Protein AF-A0A842RIF0-F1 (afdb_monomer_lite)

Secondary structure (DSSP, 8-state):
-PPPPPP----HHHHHHHHHHTTTHHHHHHHHHHHHHHHHHHTS---TTSPP----HHHHHHHHHHHTHHHHHHHHHHHHHHHHHHHHH-SS--SSPPPPHHHHHHHHHHHHHHHHHHTHHHHHHHHHHHHTTS--HHHHHHHHHHHHHHHHHHHHHHHHHHHHHHHHHHHHHHHHHHHHHHHHHH-TT------

Sequence (195 aa):
MSEKPPLKQRNFWFWLISFFLTFGIGYIIYLYINFEDLNQLDRYPKSQSIPSTETDKILIIILIVLTGGIGILLAHYVKFQKLHDYLKYHPRKQTQHCPSGLRATIFTLFTGCISALAWVPFWIITPILSGFVNNNGMGTTILIVALIFGLLLGLGAITLAIYLTVLNYQWQKAYNERVQLLLKENNPNFPEESS

Foldseek 3Di:
DPDQPQQDQDDLVVLVVVCVVVVRPSVLVVLLVLLVNLQSLQPADDDPQADRSHDPSVVLSVCCVVPPLVSVLVSLLSSQQSLQRRQVRGPDHDPFHQDHSVVLSVLSVVLVVLVVVLCVLVVVVVVLVVVVVDDDPVSVVSNVVSVVVSVVSVVVSVVSVVVSSVNVVSSSVSSNRSSVVSCVVVDVPPDDPDD

Structure (mmCIF, N/CA/C/O backbone):
data_AF-A0A842RIF0-F1
#
_entry.id   AF-A0A842RIF0-F1
#
loop_
_atom_site.group_PDB
_atom_site.id
_atom_site.type_symbol
_atom_site.label_atom_id
_atom_site.label_alt_id
_atom_site.label_comp_id
_atom_site.label_asym_id
_atom_site.label_entity_id
_atom_site.label_seq_id
_atom_site.pdbx_PDB_ins_code
_atom_site.Cartn_x
_atom_site.Cartn_y
_atom_site.Cartn_z
_atom_site.occupancy
_atom_site.B_iso_or_equiv
_atom_site.auth_seq_id
_atom_site.auth_comp_id
_atom_site.auth_asym_id
_atom_site.auth_atom_id
_atom_site.pdbx_PDB_model_num
ATOM 1 N N . MET A 1 1 ? -16.510 -14.417 30.141 1.00 50.12 1 MET A N 1
ATOM 2 C CA . MET A 1 1 ? -16.246 -13.302 29.205 1.00 50.12 1 MET A CA 1
ATOM 3 C C . MET A 1 1 ? -15.039 -13.695 28.378 1.00 50.12 1 MET A C 1
ATOM 5 O O . MET A 1 1 ? -14.018 -13.989 28.979 1.00 50.12 1 MET A O 1
ATOM 9 N N . SER A 1 2 ? -15.162 -13.797 27.051 1.00 51.31 2 SER A N 1
ATOM 10 C CA . SER A 1 2 ? -13.990 -14.051 26.203 1.00 51.31 2 SER A CA 1
ATOM 11 C C . SER A 1 2 ? -13.027 -12.881 26.362 1.00 51.31 2 SER A C 1
ATOM 13 O O . SER A 1 2 ? -13.429 -11.731 26.177 1.00 51.31 2 SER A O 1
ATOM 15 N N . GLU A 1 3 ? -11.787 -13.168 26.735 1.00 63.62 3 GLU A N 1
ATOM 16 C CA . GLU A 1 3 ? -10.725 -12.172 26.809 1.00 63.62 3 GLU A CA 1
ATOM 17 C C . GLU A 1 3 ? -10.574 -11.530 25.419 1.00 63.62 3 GLU A C 1
ATOM 19 O O . GLU A 1 3 ? -10.458 -12.230 24.407 1.00 63.62 3 GLU A O 1
ATOM 24 N N . LYS A 1 4 ? -10.709 -10.200 25.336 1.00 67.06 4 LYS A N 1
ATOM 25 C CA . LYS A 1 4 ? -10.576 -9.487 24.059 1.00 67.06 4 LYS A CA 1
ATOM 26 C C . LYS A 1 4 ? -9.105 -9.556 23.633 1.00 67.06 4 LYS A C 1
ATOM 28 O O . LYS A 1 4 ? -8.238 -9.330 24.477 1.00 67.06 4 LYS A O 1
ATOM 33 N N . PRO A 1 5 ? -8.797 -9.840 22.356 1.00 70.00 5 PRO A N 1
ATOM 34 C CA . PRO A 1 5 ? -7.412 -9.880 21.902 1.00 70.00 5 PRO A CA 1
ATOM 35 C C . PRO A 1 5 ? -6.753 -8.506 22.101 1.00 70.00 5 PRO A C 1
ATOM 37 O O . PRO A 1 5 ? -7.412 -7.485 21.891 1.00 70.00 5 PRO A O 1
ATOM 40 N N . PRO A 1 6 ? -5.469 -8.450 22.492 1.00 77.31 6 PRO A N 1
ATOM 41 C CA . PRO A 1 6 ? -4.803 -7.184 22.758 1.00 77.31 6 PRO A CA 1
ATOM 42 C C . PRO A 1 6 ? -4.618 -6.392 21.458 1.00 77.31 6 PRO A C 1
ATOM 44 O O . PRO A 1 6 ? -3.861 -6.816 20.583 1.00 77.31 6 PRO A O 1
ATOM 47 N N . LEU A 1 7 ? -5.257 -5.220 21.353 1.00 85.25 7 LEU A N 1
ATOM 48 C CA . LEU A 1 7 ? -4.955 -4.256 20.291 1.00 85.25 7 LEU A CA 1
ATOM 49 C C . LEU A 1 7 ? -3.524 -3.746 20.454 1.00 85.25 7 LEU A C 1
ATOM 51 O O . LEU A 1 7 ? -3.124 -3.312 21.536 1.00 85.25 7 LEU A O 1
ATOM 55 N N . LYS A 1 8 ? -2.760 -3.762 19.362 1.00 88.69 8 LYS A N 1
ATOM 56 C CA . LYS A 1 8 ? -1.367 -3.312 19.350 1.00 88.69 8 LYS A CA 1
ATOM 57 C C . LYS A 1 8 ? -1.218 -2.100 18.450 1.00 88.69 8 LYS A C 1
ATOM 59 O O . LYS A 1 8 ? -1.610 -2.134 17.287 1.00 88.69 8 LYS A O 1
ATOM 64 N N . GLN A 1 9 ? -0.598 -1.051 18.976 1.00 90.19 9 GLN A N 1
ATOM 65 C CA . GLN A 1 9 ? -0.073 0.016 18.133 1.00 90.19 9 GLN A CA 1
ATOM 66 C C . GLN A 1 9 ? 1.117 -0.521 17.343 1.00 90.19 9 GLN A C 1
ATOM 68 O O . GLN A 1 9 ? 1.904 -1.327 17.851 1.00 90.19 9 GLN A O 1
ATOM 73 N N . ARG A 1 10 ? 1.262 -0.081 16.094 1.00 91.81 10 ARG A N 1
ATOM 74 C CA . ARG A 1 10 ? 2.392 -0.485 15.250 1.00 91.81 10 ARG A CA 1
ATOM 75 C C . ARG A 1 10 ? 3.297 0.698 14.960 1.00 91.81 10 ARG A C 1
ATOM 77 O O . ARG A 1 10 ? 2.833 1.816 14.736 1.00 91.81 10 ARG A O 1
ATOM 84 N N . ASN A 1 11 ? 4.596 0.421 14.909 1.00 93.31 11 ASN A N 1
ATOM 85 C CA . ASN A 1 11 ? 5.595 1.380 14.467 1.00 93.31 11 ASN A CA 1
ATOM 86 C C . ASN A 1 11 ? 5.715 1.322 12.938 1.00 93.31 11 ASN A C 1
ATOM 88 O O . ASN A 1 11 ? 6.171 0.322 12.385 1.00 93.31 11 ASN A O 1
ATOM 92 N N . PHE A 1 12 ? 5.310 2.396 12.261 1.00 92.75 12 PHE A N 1
ATOM 93 C CA . PHE A 1 12 ? 5.389 2.510 10.805 1.00 92.75 12 PHE A CA 1
ATOM 94 C C . PHE A 1 12 ? 6.824 2.364 10.272 1.00 92.75 12 PHE A C 1
ATOM 96 O O . PHE A 1 12 ? 7.056 1.636 9.309 1.00 92.75 12 PHE A O 1
ATOM 103 N N . TRP A 1 13 ? 7.794 3.018 10.917 1.00 93.25 13 TRP A N 1
ATOM 104 C CA . TRP A 1 13 ? 9.183 3.062 10.453 1.00 93.25 13 TRP A CA 1
ATOM 105 C C . TRP A 1 13 ? 9.852 1.692 10.496 1.00 93.25 13 TRP A C 1
ATOM 107 O O . TRP A 1 13 ? 10.600 1.349 9.585 1.00 93.25 13 TRP A O 1
ATOM 117 N N . PHE A 1 14 ? 9.520 0.877 11.500 1.00 93.50 14 PHE A N 1
ATOM 118 C CA . PHE A 1 14 ? 9.981 -0.508 11.580 1.00 93.50 14 PHE A CA 1
ATOM 119 C C . PHE A 1 14 ? 9.562 -1.319 10.343 1.00 93.50 14 PHE A C 1
ATOM 121 O O . PHE A 1 14 ? 10.385 -2.014 9.743 1.00 93.50 14 PHE A O 1
ATOM 128 N N . TRP A 1 15 ? 8.301 -1.198 9.920 1.00 91.19 15 TRP A N 1
ATOM 129 C CA . TRP A 1 15 ? 7.785 -1.908 8.746 1.00 91.19 15 TRP A CA 1
ATOM 130 C C . TRP A 1 15 ? 8.332 -1.357 7.432 1.00 91.19 15 TRP A C 1
ATOM 132 O O . TRP A 1 15 ? 8.633 -2.137 6.529 1.00 91.19 15 TRP A O 1
ATOM 142 N N . LEU A 1 16 ? 8.521 -0.038 7.336 1.00 90.56 16 LEU A N 1
ATOM 143 C CA . LEU A 1 16 ? 9.147 0.584 6.171 1.00 90.56 16 LEU A CA 1
ATOM 144 C C . LEU A 1 16 ? 10.594 0.103 5.987 1.00 90.56 16 LEU A C 1
ATOM 146 O O . LEU A 1 16 ? 10.976 -0.285 4.888 1.00 90.56 16 LEU A O 1
ATOM 150 N N . ILE A 1 17 ? 11.388 0.068 7.059 1.00 92.88 17 ILE A N 1
ATOM 151 C CA . ILE A 1 17 ? 12.762 -0.455 7.014 1.00 92.88 17 ILE A CA 1
ATOM 152 C C . ILE A 1 17 ? 12.749 -1.948 6.663 1.00 92.88 17 ILE A C 1
ATOM 154 O O . ILE A 1 17 ? 13.514 -2.390 5.806 1.00 92.88 17 ILE A O 1
ATOM 158 N N . SER A 1 18 ? 11.835 -2.719 7.261 1.00 88.75 18 SER A N 1
ATOM 159 C CA . SER A 1 18 ? 11.687 -4.151 6.974 1.00 88.75 18 SER A CA 1
ATOM 160 C C . SER A 1 18 ? 11.373 -4.417 5.500 1.00 88.75 18 SER A C 1
ATOM 162 O O . SER A 1 18 ? 11.903 -5.366 4.928 1.00 88.75 18 SER A O 1
ATOM 164 N N . PHE A 1 19 ? 10.552 -3.578 4.861 1.00 88.25 19 PHE A N 1
ATOM 165 C CA . PHE A 1 19 ? 10.272 -3.659 3.425 1.00 88.25 19 PHE A CA 1
ATOM 166 C C . PHE A 1 19 ? 11.552 -3.579 2.582 1.00 88.25 19 PHE A C 1
ATOM 168 O O . PHE A 1 19 ? 11.755 -4.435 1.719 1.00 88.25 19 PHE A O 1
ATOM 175 N N . PHE A 1 20 ? 12.431 -2.612 2.867 1.00 88.62 20 PHE A N 1
ATOM 176 C CA . PHE A 1 20 ? 13.693 -2.454 2.141 1.00 88.62 20 PHE A CA 1
ATOM 177 C C . PHE A 1 20 ? 14.671 -3.605 2.407 1.00 88.62 20 PHE A C 1
ATOM 179 O O . PHE A 1 20 ? 15.255 -4.129 1.463 1.00 88.62 20 PHE A O 1
ATOM 186 N N . LEU A 1 21 ? 14.806 -4.051 3.662 1.00 91.00 21 LEU A N 1
ATOM 187 C CA . LEU A 1 21 ? 15.729 -5.136 4.032 1.00 91.00 21 LEU A CA 1
ATOM 188 C C . LEU A 1 21 ? 15.345 -6.504 3.448 1.00 91.00 21 LEU A C 1
ATOM 190 O O . LEU A 1 21 ? 16.195 -7.378 3.316 1.00 91.00 21 LEU A O 1
ATOM 194 N N . THR A 1 22 ? 14.071 -6.702 3.115 1.00 90.75 22 THR A N 1
ATOM 195 C CA . THR A 1 22 ? 13.532 -7.996 2.662 1.00 90.75 22 THR A CA 1
ATOM 196 C C . THR A 1 22 ? 13.105 -7.994 1.196 1.00 90.75 22 THR A C 1
ATOM 198 O O . THR A 1 22 ? 12.377 -8.892 0.771 1.00 90.75 22 THR A O 1
ATOM 201 N N . PHE A 1 23 ? 13.513 -6.977 0.427 1.00 83.69 23 PHE A N 1
ATOM 202 C CA . PHE A 1 23 ? 13.167 -6.827 -0.991 1.00 83.69 23 PHE A CA 1
ATOM 203 C C . PHE A 1 23 ? 11.658 -6.972 -1.271 1.00 83.69 23 PHE A C 1
ATOM 205 O O . PHE A 1 23 ? 11.247 -7.585 -2.253 1.00 83.69 23 PHE A O 1
ATOM 212 N N . GLY A 1 24 ? 10.809 -6.425 -0.395 1.00 83.25 24 GLY A N 1
ATOM 213 C CA . GLY A 1 24 ? 9.355 -6.433 -0.581 1.00 83.25 24 GLY A CA 1
ATOM 214 C C . GLY A 1 24 ? 8.574 -7.471 0.227 1.00 83.25 24 GLY A C 1
ATOM 215 O O . GLY A 1 24 ? 7.397 -7.238 0.504 1.00 83.25 24 GLY A O 1
ATOM 216 N N . ILE A 1 25 ? 9.193 -8.563 0.694 1.00 89.06 25 ILE A N 1
ATOM 217 C CA . ILE A 1 25 ? 8.486 -9.612 1.462 1.00 89.06 25 ILE A CA 1
ATOM 218 C C . ILE A 1 25 ? 7.888 -9.039 2.754 1.00 89.06 25 ILE A C 1
ATOM 220 O O . ILE A 1 25 ? 6.734 -9.301 3.098 1.00 89.06 25 ILE A O 1
ATOM 224 N N . GLY A 1 26 ? 8.643 -8.182 3.440 1.00 90.62 26 GLY A N 1
ATOM 225 C CA . GLY A 1 26 ? 8.221 -7.504 4.662 1.00 90.62 26 GLY A CA 1
ATOM 226 C C . GLY A 1 26 ? 6.965 -6.656 4.474 1.00 90.62 26 GLY A C 1
ATOM 227 O O . GLY A 1 26 ? 6.187 -6.508 5.412 1.00 90.62 26 GLY A O 1
ATOM 228 N N . TYR A 1 27 ? 6.704 -6.163 3.261 1.00 89.38 27 TYR A N 1
ATOM 229 C CA . TYR A 1 27 ? 5.479 -5.427 2.966 1.00 89.38 27 TYR A CA 1
ATOM 230 C C . TYR A 1 27 ? 4.254 -6.341 2.812 1.00 89.38 27 TYR A C 1
ATOM 232 O O . TYR A 1 27 ? 3.174 -5.978 3.273 1.00 89.38 27 TYR A O 1
ATOM 240 N N . ILE A 1 28 ? 4.404 -7.554 2.269 1.00 91.69 28 ILE A N 1
ATOM 241 C CA . ILE A 1 28 ? 3.314 -8.548 2.245 1.00 91.69 28 ILE A CA 1
ATOM 242 C C . ILE A 1 28 ? 2.950 -8.958 3.679 1.00 91.69 28 ILE A C 1
ATOM 244 O O . ILE A 1 28 ? 1.772 -8.984 4.039 1.00 91.69 28 ILE A O 1
ATOM 248 N N . ILE A 1 29 ? 3.959 -9.194 4.525 1.00 93.69 29 ILE A N 1
ATOM 249 C CA . ILE A 1 29 ? 3.763 -9.465 5.959 1.00 93.69 29 ILE A CA 1
ATOM 250 C C . ILE A 1 29 ? 3.064 -8.278 6.634 1.00 93.69 29 ILE A C 1
ATOM 252 O O . ILE A 1 29 ? 2.109 -8.464 7.390 1.00 93.69 29 ILE A O 1
ATOM 256 N N . TYR A 1 30 ? 3.489 -7.052 6.327 1.00 93.31 30 TYR A N 1
ATOM 257 C CA . TYR A 1 30 ? 2.856 -5.843 6.844 1.00 93.31 30 TYR A CA 1
ATOM 258 C C . TYR A 1 30 ? 1.383 -5.734 6.423 1.00 93.31 30 TYR A C 1
ATOM 260 O O . TYR A 1 30 ? 0.538 -5.398 7.249 1.00 93.31 30 TYR A O 1
ATOM 268 N N . LEU A 1 31 ? 1.031 -6.048 5.172 1.00 93.88 31 LEU A N 1
ATOM 269 C CA . LEU A 1 31 ? -0.365 -6.090 4.723 1.00 93.88 31 LEU A CA 1
ATOM 270 C C . LEU A 1 31 ? -1.179 -7.139 5.484 1.00 93.88 31 LEU A C 1
ATOM 272 O O . LEU A 1 31 ? -2.261 -6.814 5.967 1.00 93.88 31 LEU A O 1
ATOM 276 N N . TYR A 1 32 ? -0.649 -8.354 5.648 1.00 95.38 32 TYR A N 1
ATOM 277 C CA . TYR A 1 32 ? -1.305 -9.405 6.429 1.00 95.38 32 TYR A CA 1
ATOM 278 C C . TYR A 1 32 ? -1.615 -8.939 7.858 1.00 95.38 32 TYR A C 1
ATOM 280 O O . TYR A 1 32 ? -2.738 -9.096 8.336 1.00 95.38 32 TYR A O 1
ATOM 288 N N . ILE A 1 33 ? -0.640 -8.307 8.517 1.00 94.56 33 ILE A N 1
ATOM 289 C CA . ILE A 1 33 ? -0.806 -7.772 9.873 1.00 94.56 33 ILE A CA 1
ATOM 290 C C . ILE A 1 33 ? -1.825 -6.634 9.898 1.00 94.56 33 ILE A C 1
ATOM 292 O O . ILE A 1 33 ? -2.647 -6.604 10.803 1.00 94.56 33 ILE A O 1
ATOM 296 N N . ASN A 1 34 ? -1.837 -5.741 8.905 1.00 94.88 34 ASN A N 1
ATOM 297 C CA . ASN A 1 34 ? -2.836 -4.669 8.834 1.00 94.88 34 ASN A CA 1
ATOM 298 C C . ASN A 1 34 ? -4.267 -5.214 8.702 1.00 94.88 34 ASN A C 1
ATOM 300 O O . ASN A 1 34 ? -5.184 -4.647 9.289 1.00 94.88 34 ASN A O 1
ATOM 304 N N . PHE A 1 35 ? -4.478 -6.303 7.955 1.00 96.19 35 PHE A N 1
ATOM 305 C CA . PHE A 1 35 ? -5.793 -6.948 7.882 1.00 96.19 35 PHE A CA 1
ATOM 306 C C . PHE A 1 35 ? -6.166 -7.657 9.183 1.00 96.19 35 PHE A C 1
ATOM 308 O O . PHE A 1 35 ? -7.315 -7.592 9.607 1.00 96.19 35 PHE A O 1
ATOM 315 N N . GLU A 1 36 ? -5.206 -8.299 9.849 1.00 95.12 36 GLU A N 1
ATOM 316 C CA . GLU A 1 36 ? -5.429 -8.861 11.183 1.00 95.12 36 GLU A CA 1
ATOM 317 C C . GLU A 1 36 ? -5.826 -7.771 12.190 1.00 95.12 36 GLU A C 1
ATOM 319 O O . GLU A 1 36 ? -6.806 -7.919 12.915 1.00 95.12 36 GLU A O 1
ATOM 324 N N . ASP A 1 37 ? -5.114 -6.649 12.173 1.00 93.94 37 ASP A N 1
ATOM 325 C CA . ASP A 1 37 ? -5.369 -5.464 12.988 1.00 93.94 37 ASP A CA 1
ATOM 326 C C . ASP A 1 37 ? -6.773 -4.874 12.699 1.00 93.94 37 ASP A C 1
ATOM 328 O O . ASP A 1 37 ? -7.529 -4.564 13.624 1.00 93.94 37 ASP A O 1
ATOM 332 N N . LEU A 1 38 ? -7.188 -4.803 11.427 1.00 95.06 38 LEU A N 1
ATOM 333 C CA . LEU A 1 38 ? -8.556 -4.425 11.036 1.00 95.06 38 LEU A CA 1
ATOM 334 C C . LEU A 1 38 ? -9.608 -5.412 11.559 1.00 95.06 38 LEU A C 1
ATOM 336 O O . LEU A 1 38 ? -10.633 -4.989 12.093 1.00 95.06 38 LEU A O 1
ATOM 340 N N . ASN A 1 39 ? -9.369 -6.716 11.451 1.00 95.06 39 ASN A N 1
ATOM 341 C CA . ASN A 1 39 ? -10.298 -7.730 11.952 1.00 95.06 39 ASN A CA 1
ATOM 342 C C . ASN A 1 39 ? -10.417 -7.683 13.483 1.00 95.06 39 ASN A C 1
ATOM 344 O O . ASN A 1 39 ? -11.488 -7.935 14.033 1.00 95.06 39 ASN A O 1
ATOM 348 N N . GLN A 1 40 ? -9.334 -7.340 14.185 1.00 92.69 40 GLN A N 1
ATOM 349 C CA . GLN A 1 40 ? -9.349 -7.160 15.635 1.00 92.69 40 GLN A CA 1
ATOM 350 C C . GLN A 1 40 ? -10.139 -5.922 16.055 1.00 92.69 40 GLN A C 1
ATOM 352 O O . GLN A 1 40 ? -10.874 -6.004 17.040 1.00 92.69 40 GLN A O 1
ATOM 357 N N . LEU A 1 41 ? -10.066 -4.816 15.302 1.00 91.75 41 LEU A N 1
ATOM 358 C CA . LEU A 1 41 ? -10.914 -3.641 15.545 1.00 91.75 41 LEU A CA 1
ATOM 359 C C . LEU A 1 41 ? -12.409 -3.983 15.514 1.00 91.75 41 LEU A C 1
ATOM 361 O O . LEU A 1 41 ? -13.170 -3.423 16.304 1.00 91.75 41 LEU A O 1
ATOM 365 N N . ASP A 1 42 ? -12.826 -4.924 14.661 1.00 90.56 42 ASP A N 1
ATOM 366 C CA . ASP A 1 42 ? -14.238 -5.303 14.526 1.00 90.56 42 ASP A CA 1
ATOM 367 C C . ASP A 1 42 ? -14.800 -6.002 15.772 1.00 90.56 42 ASP A C 1
ATOM 369 O O . ASP A 1 42 ? -16.008 -5.9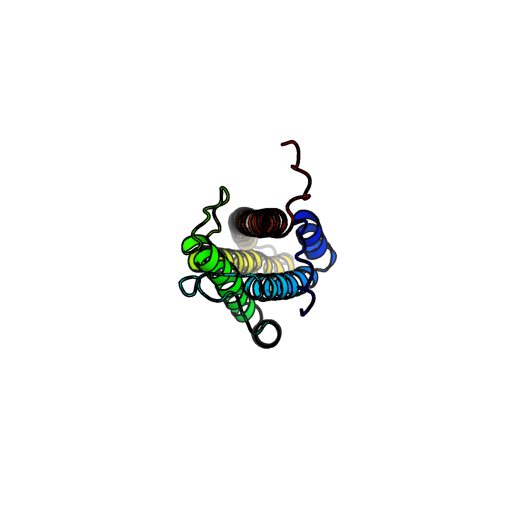83 16.005 1.00 90.56 42 ASP A O 1
ATOM 373 N N . ARG A 1 43 ? -13.922 -6.583 16.602 1.00 88.69 43 ARG A N 1
ATOM 374 C CA . ARG A 1 43 ? -14.281 -7.299 17.838 1.00 88.69 43 ARG A CA 1
ATOM 375 C C . ARG A 1 43 ? -14.574 -6.366 19.012 1.00 88.69 43 ARG A C 1
ATOM 377 O O . ARG A 1 43 ? -15.016 -6.827 20.067 1.00 88.69 43 ARG A O 1
ATOM 384 N N . TYR A 1 44 ? -14.298 -5.071 18.870 1.00 85.69 44 TYR A N 1
ATOM 385 C CA . TYR A 1 44 ? -14.585 -4.081 19.903 1.00 85.69 44 TYR A CA 1
ATOM 386 C C . TYR A 1 44 ? -16.020 -3.553 19.777 1.00 85.69 44 TYR A C 1
ATOM 388 O O . TYR A 1 44 ? -16.559 -3.502 18.671 1.00 85.69 44 TYR A O 1
ATOM 396 N N . PRO A 1 45 ? -16.660 -3.152 20.896 1.00 81.12 45 PRO A N 1
ATOM 397 C CA . PRO A 1 45 ? -18.035 -2.669 20.873 1.00 81.12 45 PRO A CA 1
ATOM 398 C C . PRO A 1 45 ? -18.201 -1.508 19.890 1.00 81.12 45 PRO A C 1
ATOM 400 O O . PRO A 1 45 ? -17.463 -0.523 19.946 1.00 81.12 45 PRO A O 1
ATOM 403 N N . LYS A 1 46 ? -19.182 -1.627 18.995 1.00 83.56 46 LYS A N 1
ATOM 404 C CA . LYS A 1 46 ? -19.506 -0.624 17.980 1.00 83.56 46 LYS A CA 1
ATOM 405 C C . LYS A 1 46 ? -21.016 -0.566 17.752 1.00 83.56 46 LYS A C 1
ATOM 407 O O . LYS A 1 46 ? -21.721 -1.556 17.932 1.00 83.56 46 LYS A O 1
ATOM 412 N N . SER A 1 47 ? -21.500 0.605 17.348 1.00 81.81 47 SER A N 1
ATOM 413 C CA . SER A 1 47 ? -22.860 0.792 16.834 1.00 81.81 47 SER A CA 1
ATOM 414 C C . SER A 1 47 ? -23.100 -0.058 15.580 1.00 81.81 47 SER A C 1
ATOM 416 O O . SER A 1 47 ? -22.187 -0.243 14.775 1.00 81.81 47 SER A O 1
ATOM 418 N N . GLN A 1 48 ? -24.347 -0.489 15.363 1.00 85.75 48 GLN A N 1
ATOM 419 C CA . GLN A 1 48 ? -24.787 -1.165 14.131 1.00 85.75 48 GLN A CA 1
ATOM 420 C C . GLN A 1 48 ? -24.582 -0.309 12.869 1.00 85.75 48 GLN A C 1
ATOM 422 O O . GLN A 1 48 ? -24.480 -0.844 11.771 1.00 85.75 48 GLN A O 1
ATOM 427 N N . SER A 1 49 ? -24.487 1.016 13.016 1.00 88.75 49 SER A N 1
ATOM 428 C CA . SER A 1 49 ? -24.240 1.948 11.911 1.00 88.75 49 SER A CA 1
ATOM 429 C C . SER A 1 49 ? -22.785 1.982 11.425 1.00 88.75 49 SER A C 1
ATOM 431 O O . SER A 1 49 ? -22.497 2.664 10.443 1.00 88.75 49 SER A O 1
ATOM 433 N N . ILE A 1 50 ? -21.856 1.308 12.115 1.00 90.62 50 ILE A N 1
ATOM 434 C CA . ILE A 1 50 ? -20.430 1.313 11.772 1.00 90.62 50 ILE A CA 1
ATOM 435 C C . ILE A 1 50 ? -20.125 0.119 10.853 1.00 90.62 50 ILE A C 1
ATOM 437 O O . ILE A 1 50 ? -20.312 -1.029 11.274 1.00 90.62 50 ILE A O 1
ATOM 441 N N . PRO A 1 51 ? -19.620 0.357 9.626 1.00 92.50 51 PRO A N 1
ATOM 442 C CA . PRO A 1 51 ? -19.258 -0.708 8.697 1.00 92.50 51 PRO A CA 1
ATOM 443 C C . PRO A 1 51 ? -18.260 -1.700 9.301 1.00 92.50 51 PRO A C 1
ATOM 445 O O . PRO A 1 51 ? -17.399 -1.326 10.099 1.00 92.50 51 PRO A O 1
ATOM 448 N N . SER A 1 52 ? -18.359 -2.970 8.904 1.00 93.19 52 SER A N 1
ATOM 449 C CA . SER A 1 52 ? -17.409 -3.988 9.356 1.00 93.19 52 SER A CA 1
ATOM 450 C C . SER A 1 52 ? -16.033 -3.803 8.718 1.00 93.19 52 SER A C 1
ATOM 452 O O . SER A 1 52 ? -15.908 -3.668 7.492 1.00 93.19 52 SER A O 1
ATOM 454 N N . THR A 1 53 ? -14.999 -3.855 9.557 1.00 93.31 53 THR A N 1
ATOM 455 C CA . THR A 1 53 ? -13.590 -3.906 9.157 1.00 93.31 53 THR A CA 1
ATOM 456 C C . THR A 1 53 ? -13.118 -5.324 8.852 1.00 93.31 53 THR A C 1
ATOM 458 O O . THR A 1 53 ? -11.992 -5.485 8.390 1.00 93.31 53 THR A O 1
ATOM 461 N N . GLU A 1 54 ? -13.969 -6.337 9.046 1.00 93.81 54 GLU A N 1
ATOM 462 C CA . GLU A 1 54 ? -13.619 -7.731 8.799 1.00 93.81 54 GLU A CA 1
ATOM 463 C C . GLU A 1 54 ? -13.299 -7.973 7.319 1.00 93.81 54 GLU A C 1
ATOM 465 O O . GLU A 1 54 ? -13.961 -7.462 6.402 1.00 93.81 54 GLU A O 1
ATOM 470 N N . THR A 1 55 ? -12.234 -8.735 7.103 1.00 93.06 55 THR A N 1
ATOM 471 C CA . THR A 1 55 ? -11.674 -9.091 5.806 1.00 93.06 55 THR A CA 1
ATOM 472 C C . THR A 1 55 ? -11.106 -10.504 5.843 1.00 93.06 55 THR A C 1
ATOM 474 O O . THR A 1 55 ? -10.461 -10.909 6.816 1.00 93.06 55 THR A O 1
ATOM 477 N N . ASP A 1 56 ? -11.292 -11.250 4.753 1.00 93.50 56 ASP A N 1
ATOM 478 C CA . ASP A 1 56 ? -10.613 -12.529 4.559 1.00 93.50 56 ASP A CA 1
ATOM 479 C C . ASP A 1 56 ? -9.156 -12.283 4.147 1.00 93.50 56 ASP A C 1
ATOM 481 O O . ASP A 1 56 ? -8.792 -12.222 2.969 1.00 93.50 56 ASP A O 1
ATOM 485 N N . LYS A 1 57 ? -8.310 -12.091 5.160 1.00 92.56 57 LYS A N 1
ATOM 486 C CA . LYS A 1 57 ? -6.884 -11.821 4.974 1.00 92.56 57 LYS A CA 1
ATOM 487 C C . LYS A 1 57 ? -6.167 -12.943 4.216 1.00 92.56 57 LYS A C 1
ATOM 489 O O . LYS A 1 57 ? -5.244 -12.646 3.466 1.00 92.56 57 LYS A O 1
ATOM 494 N N . ILE A 1 58 ? -6.577 -14.206 4.377 1.00 93.06 58 ILE A N 1
ATOM 495 C CA . ILE A 1 58 ? -5.921 -15.347 3.719 1.00 93.06 58 ILE A CA 1
ATOM 496 C C . ILE A 1 58 ? -6.208 -15.296 2.222 1.00 93.06 58 ILE A C 1
ATOM 498 O O . ILE A 1 58 ? -5.271 -15.353 1.425 1.00 93.06 58 ILE A O 1
ATOM 502 N N . LEU A 1 59 ? -7.473 -15.100 1.842 1.00 92.81 59 LEU A N 1
ATOM 503 C CA . LEU A 1 59 ? -7.866 -14.948 0.443 1.00 92.81 59 LEU A CA 1
ATOM 504 C C . LEU A 1 59 ? -7.142 -13.773 -0.228 1.00 92.81 59 LEU A C 1
ATOM 506 O O . LEU A 1 59 ? -6.655 -13.910 -1.350 1.00 92.81 59 LEU A O 1
ATOM 510 N N . ILE A 1 60 ? -7.016 -12.635 0.464 1.00 92.38 60 ILE A N 1
ATOM 511 C CA . ILE A 1 60 ? -6.315 -11.458 -0.071 1.00 92.38 60 ILE A CA 1
ATOM 512 C C . ILE A 1 60 ? -4.825 -11.752 -0.299 1.00 92.38 60 ILE A C 1
ATOM 514 O O . ILE A 1 60 ? -4.289 -11.385 -1.345 1.00 92.38 60 ILE A O 1
ATOM 518 N N . ILE A 1 61 ? -4.149 -12.435 0.633 1.00 92.88 61 ILE A N 1
ATOM 519 C CA . ILE A 1 61 ? -2.741 -12.820 0.445 1.00 92.88 61 ILE A CA 1
ATOM 520 C C . ILE A 1 61 ? -2.588 -13.817 -0.707 1.00 92.88 61 ILE A C 1
ATOM 522 O O . ILE A 1 61 ? -1.696 -13.638 -1.536 1.00 92.88 61 ILE A O 1
ATOM 526 N N . ILE A 1 62 ? -3.465 -14.819 -0.812 1.00 92.94 62 ILE A N 1
ATOM 527 C CA . ILE A 1 62 ? -3.465 -15.755 -1.946 1.00 92.94 62 ILE A CA 1
ATOM 528 C C . ILE A 1 62 ? -3.605 -14.983 -3.261 1.00 92.94 62 ILE A C 1
ATOM 530 O O . ILE A 1 62 ? -2.847 -15.225 -4.198 1.00 92.94 62 ILE A O 1
ATOM 534 N N . LEU A 1 63 ? -4.505 -13.999 -3.324 1.00 93.31 63 LEU A N 1
ATOM 535 C CA . LEU A 1 63 ? -4.678 -13.178 -4.517 1.00 93.31 63 LEU A CA 1
ATOM 536 C C . LEU A 1 63 ? -3.420 -12.363 -4.852 1.00 93.31 63 LEU A C 1
ATOM 538 O O . LEU A 1 63 ? -3.052 -12.290 -6.024 1.00 93.31 63 LEU A O 1
ATOM 542 N N . ILE A 1 64 ? -2.740 -11.782 -3.857 1.00 93.81 64 ILE A N 1
ATOM 543 C CA . ILE A 1 64 ? -1.452 -11.093 -4.058 1.00 93.81 64 ILE A CA 1
ATOM 544 C C . ILE A 1 64 ? -0.420 -12.045 -4.665 1.00 93.81 64 ILE A C 1
ATOM 546 O O . ILE A 1 64 ? 0.248 -11.676 -5.626 1.00 93.81 64 ILE A O 1
ATOM 550 N N . VAL A 1 65 ? -0.306 -13.269 -4.150 1.00 92.44 65 VAL A N 1
ATOM 551 C CA . VAL A 1 65 ? 0.667 -14.252 -4.651 1.00 92.44 65 VAL A CA 1
ATOM 552 C C . VAL A 1 65 ? 0.330 -14.698 -6.078 1.00 92.44 65 VAL A C 1
ATOM 554 O O . VAL A 1 65 ? 1.229 -14.788 -6.908 1.00 92.44 65 VAL A O 1
ATOM 557 N N . LEU A 1 66 ? -0.949 -14.935 -6.388 1.00 94.75 66 LEU A N 1
ATOM 558 C CA . LEU A 1 66 ? -1.375 -15.430 -7.703 1.00 94.75 66 LEU A CA 1
ATOM 559 C C . LEU A 1 66 ? -1.383 -14.355 -8.797 1.00 94.75 66 LEU A C 1
ATOM 561 O O . LEU A 1 66 ? -1.145 -14.666 -9.960 1.00 94.75 66 LEU A O 1
ATOM 565 N N . THR A 1 67 ? -1.682 -13.101 -8.450 1.00 93.94 67 THR A N 1
ATOM 566 C CA . THR A 1 67 ? -1.897 -12.019 -9.434 1.00 93.94 67 THR A CA 1
ATOM 567 C C . THR A 1 67 ? -0.844 -10.911 -9.375 1.00 93.94 67 THR A C 1
ATOM 569 O O . THR A 1 67 ? -0.856 -9.994 -10.201 1.00 93.94 67 THR A O 1
ATOM 572 N N . GLY A 1 68 ? 0.068 -10.967 -8.402 1.00 90.81 68 GLY A N 1
ATOM 573 C CA . GLY A 1 68 ? 1.128 -9.987 -8.211 1.00 90.81 68 GLY A CA 1
ATOM 574 C C . GLY A 1 68 ? 0.581 -8.577 -7.987 1.00 90.81 68 GLY A C 1
ATOM 575 O O . GLY A 1 68 ? -0.143 -8.308 -7.026 1.00 90.81 68 GLY A O 1
ATOM 576 N N . GLY A 1 69 ? 0.931 -7.659 -8.894 1.00 88.06 69 GLY A N 1
ATOM 577 C CA . GLY A 1 69 ? 0.594 -6.238 -8.782 1.00 88.06 69 GLY A CA 1
ATOM 578 C C . GLY A 1 69 ? -0.908 -5.956 -8.667 1.00 88.06 69 GLY A C 1
ATOM 579 O O . GLY A 1 69 ? -1.297 -5.076 -7.902 1.00 88.06 69 GLY A O 1
ATOM 580 N N . ILE A 1 70 ? -1.763 -6.727 -9.350 1.00 92.62 70 ILE A N 1
ATOM 581 C CA . ILE A 1 70 ? -3.226 -6.550 -9.277 1.00 92.62 70 ILE A CA 1
ATOM 582 C C . ILE A 1 70 ? -3.734 -6.856 -7.863 1.00 92.62 70 ILE A C 1
ATOM 584 O O . ILE A 1 70 ? -4.516 -6.088 -7.300 1.00 92.62 70 ILE A O 1
ATOM 588 N N . GLY A 1 71 ? -3.246 -7.934 -7.250 1.00 94.38 71 GLY A N 1
ATOM 589 C CA . GLY A 1 71 ? -3.594 -8.290 -5.880 1.00 94.38 71 GLY A CA 1
ATOM 590 C C . GLY A 1 71 ? -3.130 -7.239 -4.872 1.00 94.38 71 GLY A C 1
ATOM 591 O O . GLY A 1 71 ? -3.866 -6.937 -3.935 1.00 94.38 71 GLY A O 1
ATOM 592 N N . ILE A 1 72 ? -1.968 -6.607 -5.093 1.00 93.94 72 ILE A N 1
ATOM 593 C CA . ILE A 1 72 ? -1.496 -5.484 -4.261 1.00 93.94 72 ILE A CA 1
ATOM 594 C C . ILE A 1 72 ? -2.447 -4.286 -4.368 1.00 93.94 72 ILE A C 1
ATOM 596 O O . ILE A 1 72 ? -2.783 -3.687 -3.346 1.00 93.94 72 ILE A O 1
ATOM 600 N N . LEU A 1 73 ? -2.921 -3.951 -5.574 1.00 95.25 73 LEU A N 1
ATOM 601 C CA . LEU A 1 73 ? -3.895 -2.871 -5.770 1.00 95.25 73 LEU A CA 1
ATOM 602 C C . LEU A 1 73 ? -5.192 -3.141 -5.006 1.00 95.25 73 LEU A C 1
ATOM 604 O O . LEU A 1 73 ? -5.664 -2.259 -4.286 1.00 95.25 73 LEU A O 1
ATOM 608 N N . LEU A 1 74 ? -5.735 -4.360 -5.104 1.00 95.62 74 LEU A N 1
ATOM 609 C CA . LEU A 1 74 ? -6.938 -4.732 -4.360 1.00 95.62 74 LEU A CA 1
ATOM 610 C C . LEU A 1 74 ? -6.697 -4.678 -2.848 1.00 95.62 74 LEU A C 1
ATOM 612 O O . LEU A 1 74 ? -7.510 -4.120 -2.113 1.00 95.62 74 LEU A O 1
ATOM 616 N N . ALA A 1 75 ? -5.576 -5.220 -2.374 1.00 95.75 75 ALA A N 1
ATOM 617 C CA . ALA A 1 75 ? -5.244 -5.213 -0.956 1.00 95.75 75 ALA A CA 1
ATOM 618 C C . ALA A 1 75 ? -5.133 -3.783 -0.409 1.00 95.75 75 ALA A C 1
ATOM 620 O O . ALA A 1 75 ? -5.671 -3.483 0.657 1.00 95.75 75 ALA A O 1
ATOM 621 N N . HIS A 1 76 ? -4.502 -2.874 -1.154 1.00 95.31 76 HIS A N 1
ATOM 622 C CA . HIS A 1 76 ? -4.460 -1.462 -0.796 1.00 95.31 76 HIS A CA 1
ATOM 623 C C . HIS A 1 76 ? -5.842 -0.819 -0.791 1.00 95.31 76 HIS A C 1
ATOM 625 O O . HIS A 1 76 ? -6.177 -0.141 0.182 1.00 95.31 76 HIS A O 1
ATOM 631 N N . TYR A 1 77 ? -6.660 -1.062 -1.813 1.00 96.88 77 TYR A N 1
ATOM 632 C CA . TYR A 1 77 ? -8.030 -0.565 -1.835 1.00 96.88 77 TYR A CA 1
ATOM 633 C C . TYR A 1 77 ? -8.785 -0.978 -0.567 1.00 96.88 77 TYR A C 1
ATOM 635 O O . TYR A 1 77 ? -9.272 -0.119 0.167 1.00 96.88 77 TYR A O 1
ATOM 643 N N . VAL A 1 78 ? -8.813 -2.281 -0.268 1.00 97.06 78 VAL A N 1
ATOM 644 C CA . VAL A 1 78 ? -9.555 -2.840 0.868 1.00 97.06 78 VAL A CA 1
ATOM 645 C C . VAL A 1 78 ? -9.008 -2.314 2.196 1.00 97.06 78 VAL A C 1
ATOM 647 O O . VAL A 1 78 ? -9.788 -1.835 3.018 1.00 97.06 78 VAL A O 1
ATOM 650 N N . LYS A 1 79 ? -7.681 -2.336 2.396 1.00 96.00 79 LYS A N 1
ATOM 651 C CA . LYS A 1 79 ? -7.019 -1.843 3.619 1.00 96.00 79 LYS A CA 1
ATOM 652 C C . LYS A 1 79 ? -7.434 -0.407 3.946 1.00 96.00 79 LYS A C 1
ATOM 654 O O . LYS A 1 79 ? -7.798 -0.099 5.083 1.00 96.00 79 LYS A O 1
ATOM 659 N N . PHE A 1 80 ? -7.341 0.488 2.967 1.00 97.50 80 PHE A N 1
ATOM 660 C CA . PHE A 1 80 ? -7.629 1.904 3.175 1.00 97.50 80 PHE A CA 1
ATOM 661 C C . PHE A 1 80 ? -9.131 2.166 3.276 1.00 97.50 80 PHE A C 1
ATOM 663 O O . PHE A 1 80 ? -9.558 2.884 4.177 1.00 97.50 80 PHE A O 1
ATOM 670 N N . GLN A 1 81 ? -9.941 1.542 2.417 1.00 97.75 81 GLN A N 1
ATOM 671 C CA . GLN A 1 81 ? -11.386 1.756 2.395 1.00 97.75 81 GLN A CA 1
ATOM 672 C C . GLN A 1 81 ? -12.051 1.308 3.700 1.00 97.75 81 GLN A C 1
ATOM 674 O O . GLN A 1 81 ? -12.841 2.055 4.270 1.00 97.75 81 GLN A O 1
ATOM 679 N N . LYS A 1 82 ? -11.683 0.129 4.216 1.00 96.81 82 LYS A N 1
ATOM 680 C CA . LYS A 1 82 ? -12.252 -0.420 5.454 1.00 96.81 82 LYS A CA 1
ATOM 681 C C . LYS A 1 82 ? -11.999 0.489 6.655 1.00 96.81 82 LYS A C 1
ATOM 683 O O . LYS A 1 82 ? -12.937 0.783 7.393 1.00 96.81 82 LYS A O 1
ATOM 688 N N . LEU A 1 83 ? -10.765 0.971 6.834 1.00 96.81 83 LEU A N 1
ATOM 689 C CA . LEU A 1 83 ? -10.454 1.889 7.933 1.00 96.81 83 LEU A CA 1
ATOM 690 C C . LEU A 1 83 ? -11.129 3.250 7.737 1.00 96.81 83 LEU A C 1
ATOM 692 O O . LEU A 1 83 ? -11.718 3.779 8.676 1.00 96.81 83 LEU A O 1
ATOM 696 N N . HIS A 1 84 ? -11.062 3.807 6.526 1.00 96.75 84 HIS A N 1
ATOM 697 C CA . HIS A 1 84 ? -11.690 5.084 6.201 1.00 96.75 84 HIS A CA 1
ATOM 698 C C . HIS A 1 84 ? -13.185 5.071 6.531 1.00 96.75 84 HIS A C 1
ATOM 700 O O . HIS A 1 84 ? -13.668 5.964 7.227 1.00 96.75 84 HIS A O 1
ATOM 706 N N . ASP A 1 85 ? -13.911 4.049 6.079 1.00 95.75 85 ASP A N 1
ATOM 707 C CA . ASP A 1 85 ? -15.350 3.948 6.303 1.00 95.75 85 ASP A CA 1
ATOM 708 C C . ASP A 1 85 ? -15.653 3.725 7.784 1.00 95.75 85 ASP A C 1
ATOM 710 O O . ASP A 1 85 ? -16.461 4.456 8.358 1.00 95.75 85 ASP A O 1
ATOM 714 N N . TYR A 1 86 ? -14.938 2.812 8.444 1.00 94.81 86 TYR A N 1
ATOM 715 C CA . TYR A 1 86 ? -15.077 2.603 9.884 1.00 94.81 86 TYR A CA 1
ATOM 716 C C . TYR A 1 86 ? -14.938 3.917 10.670 1.00 94.81 86 TYR A C 1
ATOM 718 O O . TYR A 1 86 ? -15.810 4.252 11.472 1.00 94.81 86 TYR A O 1
ATOM 726 N N . LEU A 1 87 ? -13.896 4.709 10.401 1.00 94.56 87 LEU A N 1
ATOM 727 C CA . LEU A 1 87 ? -13.644 5.980 11.088 1.00 94.56 87 LEU A CA 1
ATOM 728 C C . LEU A 1 87 ? -14.650 7.073 10.713 1.00 94.56 87 LEU A C 1
ATOM 730 O O . LEU A 1 87 ? -15.074 7.853 11.569 1.00 94.56 87 LEU A O 1
ATOM 734 N N . LYS A 1 88 ? -15.071 7.124 9.447 1.00 93.75 88 LYS A N 1
ATOM 735 C CA . LYS A 1 88 ? -16.044 8.104 8.955 1.00 93.75 88 LYS A CA 1
ATOM 736 C C . LYS A 1 88 ? -17.392 7.958 9.656 1.00 93.75 88 LYS A C 1
ATOM 738 O O . LYS A 1 88 ? -17.968 8.972 10.057 1.00 93.75 88 LYS A O 1
ATOM 743 N N . TYR A 1 89 ? -17.872 6.728 9.834 1.00 91.69 89 TYR A N 1
ATOM 744 C CA . TYR A 1 89 ? -19.161 6.438 10.476 1.00 91.69 89 TYR A CA 1
ATOM 745 C C . TYR A 1 89 ? -19.070 6.301 12.003 1.00 91.69 89 TYR A C 1
ATOM 747 O O . TYR A 1 89 ? -20.100 6.246 12.674 1.00 91.69 89 TYR A O 1
ATOM 755 N N . HIS A 1 90 ? -17.862 6.307 12.574 1.00 89.62 90 HIS A N 1
ATOM 756 C CA . HIS A 1 90 ? -17.683 6.258 14.020 1.00 89.62 90 HIS A CA 1
ATOM 757 C C . HIS A 1 90 ? -18.236 7.531 14.705 1.00 89.62 90 HIS A C 1
ATOM 759 O O . HIS A 1 90 ? -17.976 8.642 14.217 1.00 89.62 90 HIS A O 1
ATOM 765 N N . PRO A 1 91 ? -18.977 7.419 15.832 1.00 85.69 91 PRO A N 1
ATOM 766 C CA . PRO A 1 91 ? -19.529 8.576 16.543 1.00 85.69 91 PRO A CA 1
ATOM 767 C C . PRO A 1 91 ? -18.430 9.434 17.177 1.00 85.69 91 PRO A C 1
ATOM 769 O O . PRO A 1 91 ? -18.456 10.658 17.078 1.00 85.69 91 PRO A O 1
ATOM 772 N N . ARG A 1 92 ? -17.417 8.793 17.773 1.00 86.19 92 ARG A N 1
ATOM 773 C CA . ARG A 1 92 ? -16.234 9.488 18.286 1.00 86.19 92 ARG A CA 1
ATOM 774 C C . ARG A 1 92 ? -15.287 9.803 17.135 1.00 86.19 92 ARG A C 1
ATOM 776 O O . ARG A 1 92 ? -14.691 8.881 16.576 1.00 86.19 92 ARG A O 1
ATOM 783 N N . LYS A 1 93 ? -15.185 11.085 16.781 1.00 85.25 93 LYS A N 1
ATOM 784 C CA . LYS A 1 93 ? -14.282 11.569 15.733 1.00 85.25 93 LYS A CA 1
ATOM 785 C C . LYS A 1 93 ? -12.839 11.587 16.217 1.00 85.25 93 LYS A C 1
ATOM 787 O O . LYS A 1 93 ? -12.566 11.786 17.397 1.00 85.25 93 LYS A O 1
ATOM 792 N N . GLN A 1 94 ? -11.944 11.344 15.274 1.00 85.56 94 GLN A N 1
ATOM 793 C CA . GLN A 1 94 ? -10.502 11.340 15.467 1.00 85.56 94 GLN A CA 1
ATOM 794 C C . GLN A 1 94 ? -9.887 12.615 14.916 1.00 85.56 94 GLN A C 1
ATOM 796 O O . GLN A 1 94 ? -10.483 13.275 14.064 1.00 85.56 94 GLN A O 1
ATOM 801 N N . THR A 1 95 ? -8.684 12.932 15.382 1.00 82.19 95 THR A N 1
ATOM 802 C CA . THR A 1 95 ? -7.898 14.037 14.833 1.00 82.19 95 THR A CA 1
ATOM 803 C C . THR A 1 95 ? -7.236 13.650 13.517 1.00 82.19 95 THR A C 1
ATOM 805 O O . THR A 1 95 ? -7.095 14.490 12.629 1.00 82.19 95 THR A O 1
ATOM 808 N N . GLN A 1 96 ? -6.834 12.385 13.362 1.00 86.75 96 GLN A N 1
ATOM 809 C CA . GLN A 1 96 ? -6.176 11.922 12.151 1.00 86.75 96 GLN A CA 1
ATOM 810 C C . GLN A 1 96 ? -7.185 11.526 11.074 1.00 86.75 96 GLN A C 1
ATOM 812 O O . GLN A 1 96 ? -8.151 10.800 11.304 1.00 86.75 96 GLN A O 1
ATOM 817 N N . HIS A 1 97 ? -6.910 11.980 9.853 1.00 88.69 97 HIS A N 1
ATOM 818 C CA . HIS A 1 97 ? -7.677 11.605 8.676 1.00 88.69 97 HIS A CA 1
ATOM 819 C C . HIS A 1 97 ? -7.039 10.394 7.988 1.00 88.69 97 HIS A C 1
ATOM 821 O O . HIS A 1 97 ? -5.867 10.428 7.609 1.00 88.69 97 HIS A O 1
ATOM 827 N N . CYS A 1 98 ? -7.820 9.333 7.793 1.00 93.06 98 CYS A N 1
ATOM 828 C CA . CYS A 1 98 ? -7.426 8.207 6.954 1.00 93.06 98 CYS A CA 1
ATOM 829 C C . CYS A 1 98 ? -7.764 8.536 5.490 1.00 93.06 98 CYS A C 1
ATOM 831 O O . CYS A 1 98 ? -8.899 8.927 5.223 1.00 93.06 98 CYS A O 1
ATOM 833 N N . PRO A 1 99 ? -6.837 8.404 4.529 1.00 94.06 99 PRO A N 1
ATOM 834 C CA . PRO A 1 99 ? -7.161 8.621 3.123 1.00 94.06 99 PRO A CA 1
ATOM 835 C C . PRO A 1 99 ? -8.057 7.496 2.578 1.00 94.06 99 PRO A C 1
ATOM 837 O O . PRO A 1 99 ? -8.020 6.363 3.054 1.00 94.06 99 PRO A O 1
ATOM 840 N N . SER A 1 100 ? -8.859 7.802 1.554 1.00 95.75 100 SER A N 1
ATOM 841 C CA . SER A 1 100 ? -9.783 6.831 0.955 1.00 95.75 100 SER A CA 1
ATOM 842 C C . SER A 1 100 ? -9.066 5.704 0.201 1.00 95.75 100 SER A C 1
ATOM 844 O O . SER A 1 100 ? -7.960 5.887 -0.325 1.00 95.75 100 SER A O 1
ATOM 846 N N . GLY A 1 101 ? -9.733 4.550 0.079 1.00 94.00 101 GLY A N 1
ATOM 847 C CA . GLY A 1 101 ? -9.212 3.401 -0.668 1.00 94.00 101 GLY A CA 1
ATOM 848 C C . GLY A 1 101 ? -8.954 3.717 -2.133 1.00 94.00 101 GLY A C 1
ATOM 849 O O . GLY A 1 101 ? -7.909 3.350 -2.673 1.00 94.00 101 GLY A O 1
ATOM 850 N N . LEU A 1 102 ? -9.851 4.481 -2.761 1.00 95.75 102 LEU A N 1
ATOM 851 C CA . LEU A 1 102 ? -9.687 4.921 -4.146 1.00 95.75 102 LEU A CA 1
ATOM 852 C C . LEU A 1 102 ? -8.416 5.760 -4.327 1.00 95.75 102 LEU A C 1
ATOM 854 O O . LEU A 1 102 ? -7.627 5.483 -5.229 1.00 95.75 102 LEU A O 1
ATOM 858 N N . ARG A 1 103 ? -8.178 6.741 -3.443 1.00 94.81 103 ARG A N 1
ATOM 859 C CA . ARG A 1 103 ? -6.977 7.585 -3.500 1.00 94.81 103 ARG A CA 1
ATOM 860 C C . ARG A 1 103 ? -5.721 6.725 -3.390 1.00 94.81 103 ARG A C 1
ATOM 862 O O . ARG A 1 103 ? -4.857 6.810 -4.255 1.00 94.81 103 ARG A O 1
ATOM 869 N N . ALA A 1 104 ? -5.635 5.861 -2.379 1.00 93.38 104 ALA A N 1
ATOM 870 C CA . ALA A 1 104 ? -4.472 4.994 -2.187 1.00 93.38 104 ALA A CA 1
ATOM 871 C C . ALA A 1 104 ? -4.217 4.065 -3.386 1.00 93.38 104 ALA A C 1
ATOM 873 O O . ALA A 1 104 ? -3.071 3.897 -3.809 1.00 93.38 104 ALA A O 1
ATOM 874 N N . THR A 1 105 ? -5.277 3.513 -3.977 1.00 95.06 105 THR A N 1
ATOM 875 C CA . THR A 1 105 ? -5.185 2.606 -5.133 1.00 95.06 105 THR A CA 1
ATOM 876 C C . THR A 1 105 ? -4.677 3.323 -6.374 1.00 95.06 105 THR A C 1
ATOM 878 O O . THR A 1 105 ? -3.763 2.826 -7.024 1.00 95.06 105 THR A O 1
ATOM 881 N N . ILE A 1 106 ? -5.208 4.514 -6.668 1.00 95.56 106 ILE A N 1
ATOM 882 C CA . ILE A 1 106 ? -4.775 5.335 -7.805 1.00 95.56 106 ILE A CA 1
ATOM 883 C C . ILE A 1 106 ? -3.278 5.631 -7.705 1.00 95.56 106 ILE A C 1
ATOM 885 O O . ILE A 1 106 ? -2.539 5.392 -8.657 1.00 95.56 106 ILE A O 1
ATOM 889 N N . PHE A 1 107 ? -2.806 6.088 -6.543 1.00 93.81 107 PHE A N 1
ATOM 890 C CA . PHE A 1 107 ? -1.381 6.368 -6.364 1.00 93.81 107 PHE A CA 1
ATOM 891 C C . PHE A 1 107 ? -0.527 5.105 -6.444 1.00 93.81 107 PHE A C 1
ATOM 893 O O . PHE A 1 107 ? 0.534 5.143 -7.049 1.00 93.81 107 PHE A O 1
ATOM 900 N N . THR A 1 108 ? -0.998 3.973 -5.920 1.00 93.88 108 THR A N 1
ATOM 901 C CA . THR A 1 108 ? -0.287 2.690 -6.052 1.00 93.88 108 THR A CA 1
ATOM 902 C C . THR A 1 108 ? -0.152 2.269 -7.515 1.00 93.88 108 THR A C 1
ATOM 904 O O . THR A 1 108 ? 0.931 1.867 -7.937 1.00 93.88 108 THR A O 1
ATOM 907 N N . LEU A 1 109 ? -1.227 2.405 -8.298 1.00 95.31 109 LEU A N 1
ATOM 908 C CA . LEU A 1 109 ? -1.234 2.113 -9.729 1.00 95.31 109 LEU A CA 1
ATOM 909 C C . LEU A 1 109 ? -0.236 3.006 -10.468 1.00 95.31 109 LEU A C 1
ATOM 911 O O . LEU A 1 109 ? 0.622 2.492 -11.180 1.00 95.31 109 LEU A O 1
ATOM 915 N N . PHE A 1 110 ? -0.294 4.324 -10.253 1.00 94.38 110 PHE A N 1
ATOM 916 C CA . PHE A 1 110 ? 0.636 5.259 -10.886 1.00 94.38 110 PHE A CA 1
ATOM 917 C C . PHE A 1 110 ? 2.087 5.001 -10.480 1.00 94.38 110 PHE A C 1
ATOM 919 O O . PHE A 1 110 ? 2.951 4.988 -11.354 1.00 94.38 110 PHE A O 1
ATOM 926 N N . THR A 1 111 ? 2.366 4.733 -9.200 1.00 92.94 111 THR A N 1
ATOM 927 C CA . THR A 1 111 ? 3.714 4.356 -8.752 1.00 92.94 111 THR A CA 1
ATOM 928 C C . THR A 1 111 ? 4.192 3.113 -9.497 1.00 92.94 111 THR A C 1
ATOM 930 O O . THR A 1 111 ? 5.306 3.117 -10.013 1.00 92.94 111 THR A O 1
ATOM 933 N N . GLY A 1 112 ? 3.351 2.080 -9.615 1.00 90.38 112 GLY A N 1
ATOM 934 C CA . GLY A 1 112 ? 3.676 0.849 -10.339 1.00 90.38 112 GLY A CA 1
ATOM 935 C C . GLY A 1 112 ? 3.953 1.087 -11.824 1.00 90.38 112 GLY A C 1
ATOM 936 O O . GLY A 1 112 ? 4.991 0.663 -12.328 1.00 90.38 112 GLY A O 1
ATOM 937 N N . CYS A 1 113 ? 3.072 1.816 -12.514 1.00 92.94 113 CYS A N 1
ATOM 938 C CA . CYS A 1 113 ? 3.220 2.133 -13.935 1.00 92.94 113 CYS A CA 1
ATOM 939 C C . CYS A 1 113 ? 4.469 2.976 -14.213 1.00 92.94 113 CYS A C 1
ATOM 941 O O . CYS A 1 113 ? 5.239 2.638 -15.106 1.00 92.94 113 CYS A O 1
ATOM 943 N N . ILE A 1 114 ? 4.704 4.045 -13.445 1.00 92.50 114 ILE A N 1
ATOM 944 C CA . ILE A 1 114 ? 5.877 4.910 -13.633 1.00 92.50 114 ILE A CA 1
ATOM 945 C C . ILE A 1 114 ? 7.164 4.156 -13.294 1.00 92.50 114 ILE A C 1
ATOM 947 O O . ILE A 1 114 ? 8.138 4.273 -14.031 1.00 92.50 114 ILE A O 1
ATOM 951 N N . SER A 1 115 ? 7.155 3.321 -12.251 1.00 88.06 115 SER A N 1
ATOM 952 C CA . SER A 1 115 ? 8.297 2.457 -11.930 1.00 88.06 115 SER A CA 1
ATOM 953 C C . SER A 1 115 ? 8.596 1.488 -13.070 1.00 88.06 115 SER A C 1
ATOM 955 O O . SER A 1 115 ? 9.747 1.370 -13.468 1.00 88.06 115 SER A O 1
ATOM 957 N N . ALA A 1 116 ? 7.577 0.839 -13.642 1.00 88.44 116 ALA A N 1
ATOM 958 C CA . ALA A 1 116 ? 7.743 -0.061 -14.782 1.00 88.44 116 ALA A CA 1
ATOM 959 C C . ALA A 1 116 ? 8.266 0.674 -16.028 1.00 88.44 116 ALA A C 1
ATOM 961 O O . ALA A 1 116 ? 9.181 0.190 -16.691 1.00 88.44 116 ALA A O 1
ATOM 962 N N . LEU A 1 117 ? 7.741 1.867 -16.318 1.00 89.06 117 LEU A N 1
ATOM 963 C CA . LEU A 1 117 ? 8.213 2.698 -17.427 1.00 89.06 117 LEU A CA 1
ATOM 964 C C . LEU A 1 117 ? 9.650 3.186 -17.215 1.00 89.06 117 LEU A C 1
ATOM 966 O O . LEU A 1 117 ? 10.398 3.278 -18.184 1.00 89.06 117 LEU A O 1
ATOM 970 N N . ALA A 1 118 ? 10.067 3.449 -15.974 1.00 87.94 118 ALA A N 1
ATOM 971 C CA . ALA A 1 118 ? 11.436 3.859 -15.659 1.00 87.94 118 ALA A CA 1
ATOM 972 C C . ALA A 1 118 ? 12.478 2.777 -16.002 1.00 87.94 118 ALA A C 1
ATOM 974 O O . ALA A 1 118 ? 13.646 3.102 -16.205 1.00 87.94 118 ALA A O 1
ATOM 975 N N . TRP A 1 119 ? 12.063 1.511 -16.142 1.00 85.25 119 TRP A N 1
ATOM 976 C CA . TRP A 1 119 ? 12.923 0.437 -16.644 1.00 85.25 119 TRP A CA 1
ATOM 977 C C . TRP A 1 119 ? 13.074 0.438 -18.168 1.00 85.25 119 TRP A C 1
ATOM 979 O O . TRP A 1 119 ? 14.063 -0.089 -18.669 1.00 85.25 119 TRP A O 1
ATOM 989 N N . VAL A 1 120 ? 12.147 1.026 -18.932 1.00 86.31 120 VAL A N 1
ATOM 990 C CA . VAL A 1 120 ? 12.193 1.023 -20.410 1.00 86.31 120 VAL A CA 1
ATOM 991 C C . VAL A 1 120 ? 13.499 1.623 -20.954 1.00 86.31 120 VAL A C 1
ATOM 993 O O . VAL A 1 120 ? 14.120 0.989 -21.807 1.00 86.31 120 VAL A O 1
ATOM 996 N N . PRO A 1 121 ? 13.994 2.769 -20.449 1.00 84.94 121 PRO A N 1
ATOM 997 C CA . PRO A 1 121 ? 15.301 3.295 -20.836 1.00 84.94 121 PRO A CA 1
ATOM 998 C C . PRO A 1 121 ? 16.444 2.313 -20.617 1.00 84.94 121 PRO A C 1
ATOM 1000 O O . PRO A 1 121 ? 17.314 2.220 -21.472 1.00 84.94 121 PRO A O 1
ATOM 1003 N N . PHE A 1 122 ? 16.431 1.541 -19.529 1.00 80.88 122 PHE A N 1
ATOM 1004 C CA . PHE A 1 122 ? 17.453 0.527 -19.281 1.00 80.88 122 PHE A CA 1
ATOM 1005 C C . PHE A 1 122 ? 17.466 -0.521 -20.402 1.00 80.88 122 PHE A C 1
ATOM 1007 O O . PHE A 1 122 ? 18.515 -0.760 -20.994 1.00 80.88 122 PHE A O 1
ATOM 1014 N N . TRP A 1 123 ? 16.294 -1.040 -20.787 1.00 81.38 123 TRP A N 1
ATOM 1015 C CA . TRP A 1 123 ? 16.153 -1.994 -21.897 1.00 81.38 123 TRP A CA 1
ATOM 1016 C C . TRP A 1 123 ? 16.588 -1.438 -23.256 1.00 81.38 123 TRP A C 1
ATOM 1018 O O . TRP A 1 123 ? 17.047 -2.203 -24.097 1.00 81.38 123 TRP A O 1
ATOM 1028 N N . ILE A 1 124 ? 16.451 -0.129 -23.482 1.00 79.31 124 ILE A N 1
ATOM 1029 C CA . ILE A 1 124 ? 16.902 0.542 -24.713 1.00 79.31 124 ILE A CA 1
ATOM 1030 C C . ILE A 1 124 ? 18.419 0.780 -24.679 1.00 79.31 124 ILE A C 1
ATOM 1032 O O . ILE A 1 124 ? 19.103 0.602 -25.685 1.00 79.31 124 ILE A O 1
ATOM 1036 N N . ILE A 1 125 ? 18.961 1.159 -23.522 1.00 79.06 125 ILE A N 1
ATOM 1037 C CA . ILE A 1 125 ? 20.380 1.476 -23.340 1.00 79.06 125 ILE A CA 1
ATOM 1038 C C . ILE A 1 125 ? 21.248 0.218 -23.442 1.00 79.06 125 ILE A C 1
ATOM 1040 O O . ILE A 1 125 ? 22.304 0.274 -24.068 1.00 79.06 125 ILE A O 1
ATOM 1044 N N . THR A 1 126 ? 20.825 -0.920 -22.882 1.00 77.44 126 THR A N 1
ATOM 1045 C CA . THR A 1 126 ? 21.606 -2.172 -22.899 1.00 77.44 126 THR A CA 1
ATOM 1046 C C . THR A 1 126 ? 22.047 -2.615 -24.308 1.00 77.44 126 THR A C 1
ATOM 1048 O O . THR A 1 126 ? 23.250 -2.805 -24.506 1.00 77.44 126 THR A O 1
ATOM 1051 N N . PRO A 1 127 ? 21.157 -2.745 -25.315 1.00 75.38 127 PRO A N 1
ATOM 1052 C CA . PRO A 1 127 ? 21.560 -3.123 -26.666 1.00 75.38 127 PRO A CA 1
ATOM 1053 C C . PRO A 1 127 ? 22.386 -2.029 -27.350 1.00 75.38 127 PRO A C 1
ATOM 1055 O O . PRO A 1 127 ? 23.333 -2.350 -28.065 1.00 75.38 127 PRO A O 1
ATOM 1058 N N . ILE A 1 128 ? 22.097 -0.749 -27.092 1.00 74.31 128 ILE A N 1
ATOM 1059 C CA . ILE A 1 128 ? 22.872 0.371 -27.641 1.00 74.31 128 ILE A CA 1
ATOM 1060 C C 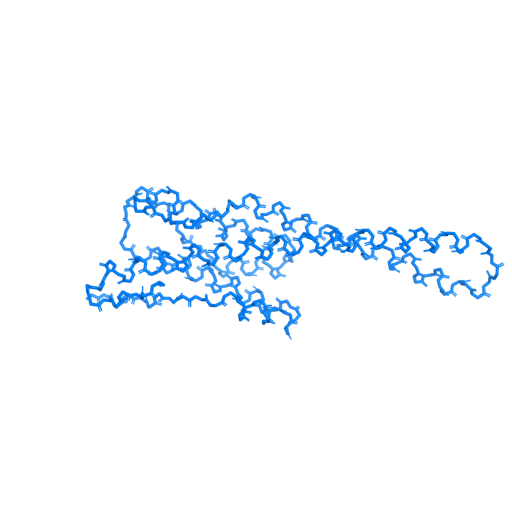. ILE A 1 128 ? 24.313 0.319 -27.129 1.00 74.31 128 ILE A C 1
ATOM 1062 O O . ILE A 1 128 ? 25.231 0.350 -27.940 1.00 74.31 128 ILE A O 1
ATOM 1066 N N . LEU A 1 129 ? 24.528 0.149 -25.822 1.00 71.75 129 LEU A N 1
ATOM 1067 C CA . LEU A 1 129 ? 25.865 -0.014 -25.240 1.00 71.75 129 LEU A CA 1
ATOM 1068 C C . LEU A 1 129 ? 26.590 -1.247 -25.794 1.00 71.75 129 LEU A C 1
ATOM 1070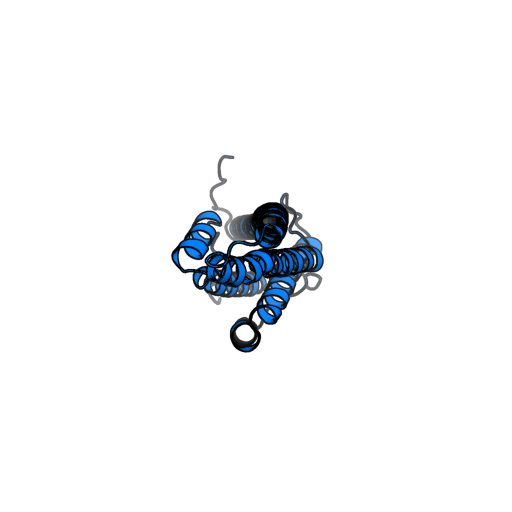 O O . LEU A 1 129 ? 27.789 -1.176 -26.044 1.00 71.75 129 LEU A O 1
ATOM 1074 N N . SER A 1 130 ? 25.875 -2.348 -26.045 1.00 68.69 130 SER A N 1
ATOM 1075 C CA . SER A 1 130 ? 26.468 -3.537 -26.675 1.00 68.69 130 SER A CA 1
ATOM 1076 C C . SER A 1 130 ? 26.830 -3.325 -28.155 1.00 68.69 130 SER A C 1
ATOM 1078 O O . SER A 1 130 ? 27.811 -3.884 -28.637 1.00 68.69 130 SER A O 1
ATOM 1080 N N . GLY A 1 131 ? 26.073 -2.482 -28.869 1.00 65.38 131 GLY A N 1
ATOM 1081 C CA . GLY A 1 131 ? 26.295 -2.121 -30.273 1.00 65.38 131 GLY A CA 1
ATOM 1082 C C . GLY A 1 131 ? 27.248 -0.939 -30.480 1.00 65.38 131 GLY A C 1
ATOM 1083 O O . GLY A 1 131 ? 27.732 -0.739 -31.593 1.00 65.38 131 GLY A O 1
ATOM 1084 N N . PHE A 1 132 ? 27.571 -0.192 -29.419 1.00 58.16 132 PHE A N 1
ATOM 1085 C CA . PHE A 1 132 ? 28.480 0.964 -29.424 1.00 58.16 132 PHE A CA 1
ATOM 1086 C C . PHE A 1 132 ? 29.933 0.614 -29.787 1.00 58.16 132 PHE A C 1
ATOM 1088 O O . PHE A 1 132 ? 30.750 1.509 -29.979 1.00 58.16 132 PHE A O 1
ATOM 1095 N N . VAL A 1 133 ? 30.241 -0.676 -29.960 1.00 54.97 133 VAL A N 1
ATOM 1096 C CA . VAL A 1 133 ? 31.475 -1.157 -30.601 1.00 54.97 133 VAL A CA 1
ATOM 1097 C C . VAL A 1 133 ? 31.560 -0.717 -32.079 1.00 54.97 133 VAL A C 1
ATOM 1099 O O . VAL A 1 133 ? 32.656 -0.656 -32.628 1.00 54.97 133 VAL A O 1
ATOM 1102 N N . ASN A 1 134 ? 30.449 -0.317 -32.717 1.00 55.34 134 ASN A N 1
ATOM 1103 C CA . ASN A 1 134 ? 30.416 0.123 -34.117 1.00 55.34 134 ASN A CA 1
ATOM 1104 C C . ASN A 1 134 ? 30.039 1.619 -34.255 1.00 55.34 134 ASN A C 1
ATOM 1106 O O . ASN A 1 134 ? 28.869 1.981 -34.360 1.00 55.34 134 ASN A O 1
ATOM 1110 N N . ASN A 1 135 ? 31.067 2.476 -34.251 1.00 56.62 135 ASN A N 1
ATOM 1111 C CA . ASN A 1 135 ? 31.116 3.936 -34.479 1.00 56.62 135 ASN A CA 1
ATOM 1112 C C . ASN A 1 135 ? 30.005 4.577 -35.356 1.00 56.62 135 ASN A C 1
ATOM 1114 O O . ASN A 1 135 ? 30.254 4.908 -36.512 1.00 56.62 135 ASN A O 1
ATOM 1118 N N . ASN A 1 136 ? 28.821 4.875 -34.806 1.00 65.44 136 ASN A N 1
ATOM 1119 C CA . ASN A 1 136 ? 27.806 5.702 -35.479 1.00 65.44 136 ASN A CA 1
ATOM 1120 C C . ASN A 1 136 ? 27.229 6.771 -34.533 1.00 65.44 136 ASN A C 1
ATOM 1122 O O . ASN A 1 136 ? 26.663 6.451 -33.489 1.00 65.44 136 ASN A O 1
ATOM 1126 N N . GLY A 1 137 ? 27.301 8.050 -34.928 1.00 66.94 137 GLY A N 1
ATOM 1127 C CA . GLY A 1 137 ? 26.855 9.203 -34.122 1.00 66.94 137 GLY A CA 1
ATOM 1128 C C . GLY A 1 137 ? 25.366 9.211 -33.738 1.00 66.94 137 GLY A C 1
ATOM 1129 O O . GLY A 1 137 ? 24.988 9.850 -32.760 1.00 66.94 137 GLY A O 1
ATOM 1130 N N . MET A 1 138 ? 24.524 8.444 -34.442 1.00 72.56 138 MET A N 1
ATOM 1131 C CA . MET A 1 138 ? 23.101 8.275 -34.117 1.00 72.56 138 MET A CA 1
ATOM 1132 C C . MET A 1 138 ? 22.879 7.533 -32.783 1.00 72.56 138 MET A C 1
ATOM 1134 O O . MET A 1 138 ? 21.909 7.816 -32.079 1.00 72.56 138 MET A O 1
ATOM 1138 N N . GLY A 1 139 ? 23.797 6.638 -32.390 1.00 74.88 139 GLY A N 1
ATOM 1139 C CA . GLY A 1 139 ? 23.724 5.916 -31.114 1.00 74.88 139 GLY A CA 1
ATOM 1140 C C . GLY A 1 139 ? 23.862 6.842 -29.903 1.00 74.88 139 GLY A C 1
ATOM 1141 O O . GLY A 1 139 ? 23.156 6.671 -28.909 1.00 74.88 139 GLY A O 1
ATOM 1142 N N . THR A 1 140 ? 24.700 7.878 -30.009 1.00 76.94 140 THR A N 1
ATOM 1143 C CA . THR A 1 140 ? 24.935 8.852 -28.932 1.00 76.94 140 THR A CA 1
ATOM 1144 C C . THR A 1 140 ? 23.702 9.705 -28.657 1.00 76.94 140 THR A C 1
ATOM 1146 O O . THR A 1 140 ? 23.345 9.906 -27.498 1.00 76.94 140 THR A O 1
ATOM 1149 N N . THR A 1 141 ? 23.001 10.167 -29.695 1.00 80.69 141 THR A N 1
ATOM 1150 C CA . THR A 1 141 ? 21.770 10.953 -29.519 1.00 80.69 141 THR A CA 1
ATOM 1151 C C . THR A 1 141 ? 20.663 10.128 -28.861 1.00 80.69 141 THR A C 1
ATOM 1153 O O . THR A 1 141 ? 20.033 10.607 -27.920 1.00 80.69 141 THR A O 1
ATOM 1156 N N . ILE A 1 142 ? 20.453 8.879 -29.299 1.00 82.44 142 ILE A N 1
ATOM 1157 C CA . ILE A 1 142 ? 19.440 7.989 -28.703 1.00 82.44 142 ILE A CA 1
ATOM 1158 C C . ILE A 1 142 ? 19.783 7.690 -27.238 1.00 82.44 142 ILE A C 1
ATOM 1160 O O . ILE A 1 142 ? 18.898 7.735 -26.384 1.00 82.44 142 ILE A O 1
ATOM 1164 N N . LEU A 1 143 ? 21.063 7.454 -26.930 1.00 82.25 143 LEU A N 1
ATOM 1165 C CA . LEU A 1 143 ? 21.537 7.245 -25.562 1.00 82.25 143 LEU A CA 1
ATOM 1166 C C . LEU A 1 143 ? 21.240 8.454 -24.663 1.00 82.25 143 LEU A C 1
ATOM 1168 O O . LEU A 1 143 ? 20.679 8.282 -23.584 1.00 82.25 143 LEU A O 1
ATOM 1172 N N . ILE A 1 144 ? 21.559 9.674 -25.109 1.00 84.75 144 ILE A N 1
ATOM 1173 C CA . ILE A 1 144 ? 21.295 10.902 -24.339 1.00 84.75 144 ILE A CA 1
ATOM 1174 C C . ILE A 1 144 ? 19.793 11.071 -24.075 1.00 84.75 144 ILE A C 1
ATOM 1176 O O . ILE A 1 144 ? 19.397 11.336 -22.939 1.00 84.75 144 ILE A O 1
ATOM 1180 N N . VAL A 1 145 ? 18.945 10.878 -25.091 1.00 87.31 145 VAL A N 1
ATOM 1181 C CA . VAL A 1 145 ? 17.483 10.983 -24.940 1.00 87.31 145 VAL A CA 1
ATOM 1182 C C . VAL A 1 145 ? 16.953 9.932 -23.962 1.00 87.31 145 VAL A C 1
ATOM 1184 O O . VAL A 1 145 ? 16.162 10.268 -23.080 1.00 87.31 145 VAL A O 1
ATOM 1187 N N . ALA A 1 146 ? 17.418 8.683 -24.064 1.00 87.44 146 ALA A N 1
ATOM 1188 C CA . ALA A 1 146 ? 17.029 7.614 -23.149 1.00 87.44 146 ALA A CA 1
ATOM 1189 C C . ALA A 1 146 ? 17.441 7.924 -21.699 1.00 87.44 146 ALA A C 1
ATOM 1191 O O . ALA A 1 146 ? 16.641 7.722 -20.786 1.00 87.44 146 ALA A O 1
ATOM 1192 N N . LEU A 1 147 ? 18.642 8.469 -21.481 1.00 87.12 147 LEU A N 1
ATOM 1193 C CA . LEU A 1 147 ? 19.121 8.866 -20.153 1.00 87.12 147 LEU A CA 1
ATOM 1194 C C . LEU A 1 147 ? 18.285 10.001 -19.548 1.00 87.12 147 LEU A C 1
ATOM 1196 O O . LEU A 1 147 ? 17.883 9.901 -18.390 1.00 87.12 147 LEU A O 1
ATOM 1200 N N . ILE A 1 148 ? 17.981 11.051 -20.318 1.00 90.31 148 ILE A N 1
ATOM 1201 C CA . ILE A 1 148 ? 17.139 12.165 -19.849 1.00 90.31 148 ILE A CA 1
ATOM 1202 C C . ILE A 1 148 ? 15.735 11.659 -19.505 1.00 90.31 148 ILE A C 1
ATOM 1204 O O . ILE A 1 148 ? 15.210 11.961 -18.434 1.00 90.31 148 ILE A O 1
ATOM 1208 N N . PHE A 1 149 ? 15.133 10.858 -20.386 1.00 90.19 149 PHE A N 1
ATOM 1209 C CA . PHE A 1 149 ? 13.802 10.305 -20.156 1.00 90.19 149 PHE A CA 1
ATOM 1210 C C . PHE A 1 149 ? 13.773 9.373 -18.935 1.00 90.19 149 PHE A C 1
ATOM 1212 O O . PHE A 1 149 ? 12.872 9.474 -18.103 1.00 90.19 149 PHE A O 1
ATOM 1219 N N . GLY A 1 150 ? 14.793 8.527 -18.772 1.00 89.38 150 GLY A N 1
ATOM 1220 C CA . GLY A 1 150 ? 14.952 7.678 -17.592 1.00 89.38 150 GLY A CA 1
ATOM 1221 C C . GLY A 1 150 ? 15.122 8.464 -16.301 1.00 89.38 150 GLY A C 1
ATOM 1222 O O . GLY A 1 150 ? 14.493 8.117 -15.304 1.00 89.38 150 GLY A O 1
ATOM 1223 N N . LEU A 1 151 ? 15.882 9.560 -16.320 1.00 90.94 151 LEU A N 1
ATOM 1224 C CA . LEU A 1 151 ? 16.016 10.445 -15.165 1.00 90.94 151 LEU A CA 1
ATOM 1225 C C . LEU A 1 151 ? 14.667 11.060 -14.768 1.00 90.94 151 LEU A C 1
ATOM 1227 O O . LEU A 1 151 ? 14.305 11.027 -13.593 1.00 90.94 151 LEU A O 1
ATOM 1231 N N . LEU A 1 152 ? 13.901 11.580 -15.733 1.00 93.19 152 LEU A N 1
ATOM 1232 C CA . LEU A 1 152 ? 12.588 12.180 -15.471 1.00 93.19 152 LEU A CA 1
ATOM 1233 C C . LEU A 1 152 ? 11.592 11.161 -14.902 1.00 93.19 152 LEU A C 1
ATOM 1235 O O . LEU A 1 152 ? 10.912 11.449 -13.915 1.00 93.19 152 LEU A O 1
ATOM 1239 N N . LEU A 1 153 ? 11.535 9.957 -15.479 1.00 92.75 153 LEU A N 1
ATOM 1240 C CA . LEU A 1 153 ? 10.687 8.879 -14.967 1.00 92.75 153 LEU A CA 1
ATOM 1241 C C . LEU A 1 153 ? 11.132 8.400 -13.583 1.00 92.75 153 LEU A C 1
ATOM 1243 O O . LEU A 1 153 ? 10.285 8.169 -12.722 1.00 92.75 153 LEU A O 1
ATOM 1247 N N . GLY A 1 154 ? 12.441 8.299 -13.345 1.00 90.00 154 GLY A N 1
ATOM 1248 C CA . GLY A 1 154 ? 13.003 7.938 -12.045 1.00 90.00 154 GLY A CA 1
ATOM 1249 C C . GLY A 1 154 ? 12.639 8.948 -10.957 1.00 90.00 154 GLY A C 1
ATOM 1250 O O . GLY A 1 154 ? 12.173 8.557 -9.887 1.00 90.00 154 GLY A O 1
ATOM 1251 N N . LEU A 1 155 ? 12.758 10.248 -11.243 1.00 93.25 155 LEU A N 1
ATOM 1252 C CA . LEU A 1 155 ? 12.326 11.307 -10.325 1.00 93.25 155 LEU A CA 1
ATOM 1253 C C . LEU A 1 155 ? 10.819 11.228 -10.047 1.00 93.25 155 LEU A C 1
ATOM 1255 O O . LEU A 1 155 ? 10.411 11.272 -8.887 1.00 93.25 155 LEU A O 1
ATOM 1259 N N . GLY A 1 156 ? 10.001 11.022 -11.084 1.00 93.38 156 GLY A N 1
ATOM 1260 C CA . GLY A 1 156 ? 8.560 10.812 -10.929 1.00 93.38 156 GLY A CA 1
ATOM 1261 C C . GLY A 1 156 ? 8.222 9.599 -10.054 1.00 93.38 156 GLY A C 1
ATOM 1262 O O . GLY A 1 156 ? 7.373 9.699 -9.165 1.00 93.38 156 GLY A O 1
ATOM 1263 N N . ALA A 1 157 ? 8.920 8.474 -10.247 1.00 91.19 157 ALA A N 1
ATOM 1264 C CA . ALA A 1 157 ? 8.754 7.265 -9.440 1.00 91.19 157 ALA A CA 1
ATOM 1265 C C . ALA A 1 157 ? 9.085 7.523 -7.963 1.00 91.19 157 ALA A C 1
ATOM 1267 O O . ALA A 1 157 ? 8.315 7.133 -7.085 1.00 91.19 157 ALA A O 1
ATOM 1268 N N . ILE A 1 158 ? 10.187 8.228 -7.683 1.00 92.31 158 ILE A N 1
ATOM 1269 C CA . ILE A 1 158 ? 10.604 8.589 -6.321 1.00 92.31 158 ILE A CA 1
ATOM 1270 C C . ILE A 1 158 ? 9.557 9.487 -5.656 1.00 92.31 158 ILE A C 1
ATOM 1272 O O . ILE A 1 158 ? 9.140 9.208 -4.531 1.00 92.31 158 ILE A O 1
ATOM 1276 N N . THR A 1 159 ? 9.079 10.530 -6.341 1.00 95.44 159 THR A N 1
ATOM 1277 C CA . THR A 1 159 ? 8.040 11.422 -5.803 1.00 95.44 159 THR A CA 1
ATOM 1278 C C . THR A 1 159 ? 6.763 10.653 -5.459 1.00 95.44 159 THR A C 1
ATOM 1280 O O . THR A 1 159 ? 6.211 10.824 -4.369 1.00 95.44 159 THR A O 1
ATOM 1283 N N . LEU A 1 160 ? 6.312 9.762 -6.346 1.00 94.25 160 LEU A N 1
ATOM 1284 C CA . LEU A 1 160 ? 5.129 8.931 -6.112 1.00 94.25 160 LEU A CA 1
ATOM 1285 C C . LEU A 1 160 ? 5.338 7.912 -4.980 1.00 94.25 160 LEU A C 1
ATOM 1287 O O . LEU A 1 160 ? 4.428 7.689 -4.180 1.00 94.25 160 LEU A O 1
ATOM 1291 N N . ALA A 1 161 ? 6.534 7.334 -4.853 1.00 91.62 161 ALA A N 1
ATOM 1292 C CA . ALA A 1 161 ? 6.879 6.420 -3.764 1.00 91.62 161 ALA A CA 1
ATOM 1293 C C . ALA A 1 161 ? 6.889 7.125 -2.396 1.00 91.62 161 ALA A C 1
ATOM 1295 O O . ALA A 1 161 ? 6.331 6.601 -1.426 1.00 91.62 161 ALA A O 1
ATOM 1296 N N . ILE A 1 162 ? 7.448 8.339 -2.316 1.00 94.94 162 ILE A N 1
ATOM 1297 C CA . ILE A 1 162 ? 7.390 9.181 -1.110 1.00 94.94 162 ILE A CA 1
ATOM 1298 C C . ILE A 1 162 ? 5.931 9.468 -0.755 1.00 94.94 162 ILE A C 1
ATOM 1300 O O . ILE A 1 162 ? 5.519 9.298 0.392 1.00 94.94 162 ILE A O 1
ATOM 1304 N N . TYR A 1 163 ? 5.118 9.835 -1.742 1.00 95.38 163 TYR A N 1
ATOM 1305 C CA . TYR A 1 163 ? 3.707 10.114 -1.515 1.00 95.38 163 TYR A CA 1
ATOM 1306 C C . TYR A 1 163 ? 2.933 8.886 -1.003 1.00 95.38 163 TYR A C 1
ATOM 1308 O O . TYR A 1 163 ? 2.175 8.980 -0.036 1.00 95.38 163 TYR A O 1
ATOM 1316 N N . LEU A 1 164 ? 3.166 7.706 -1.584 1.00 93.94 164 LEU A N 1
ATOM 1317 C CA . LEU A 1 164 ? 2.563 6.451 -1.125 1.00 93.94 164 LEU A CA 1
ATOM 1318 C C . LEU A 1 164 ? 3.011 6.072 0.298 1.00 93.94 164 LEU A C 1
ATOM 1320 O O . LEU A 1 164 ? 2.223 5.525 1.078 1.00 93.94 164 LEU A O 1
ATOM 1324 N N . THR A 1 165 ? 4.251 6.406 0.657 1.00 94.25 165 THR A N 1
ATOM 1325 C CA . THR A 1 165 ? 4.784 6.261 2.020 1.00 94.25 165 THR A CA 1
ATOM 1326 C C . THR A 1 165 ? 4.018 7.155 2.994 1.00 94.25 165 THR A C 1
ATOM 1328 O O . THR A 1 165 ? 3.571 6.678 4.037 1.00 94.25 165 THR A O 1
ATOM 1331 N N . VAL A 1 166 ? 3.768 8.418 2.629 1.00 95.88 166 VAL A N 1
ATOM 1332 C CA . VAL A 1 166 ? 2.957 9.353 3.429 1.00 95.88 166 VAL A CA 1
ATOM 1333 C C . VAL A 1 166 ? 1.534 8.829 3.631 1.00 95.88 166 VAL A C 1
ATOM 1335 O O . VAL A 1 166 ? 1.030 8.865 4.753 1.00 95.88 166 VAL A O 1
ATOM 1338 N N . LEU A 1 167 ? 0.893 8.290 2.590 1.00 95.69 167 LEU A N 1
ATOM 1339 C CA . LEU A 1 167 ? -0.448 7.706 2.717 1.00 95.69 167 LEU A CA 1
ATOM 1340 C C . LEU A 1 167 ? -0.473 6.528 3.702 1.00 95.69 167 LEU A C 1
ATOM 1342 O O . LEU A 1 167 ? -1.366 6.449 4.546 1.00 95.69 167 LEU A O 1
ATOM 1346 N N . ASN A 1 168 ? 0.511 5.625 3.634 1.00 95.00 168 ASN A N 1
ATOM 1347 C CA . ASN A 1 168 ? 0.600 4.505 4.574 1.00 95.00 168 ASN A CA 1
ATOM 1348 C C . ASN A 1 168 ? 0.896 4.971 6.006 1.00 95.00 168 ASN A C 1
ATOM 1350 O O . ASN A 1 168 ? 0.328 4.420 6.949 1.00 95.00 168 ASN A O 1
ATOM 1354 N N . TYR A 1 169 ? 1.718 6.007 6.174 1.00 96.06 169 TYR A N 1
ATOM 1355 C CA . TYR A 1 169 ? 1.966 6.619 7.476 1.00 96.06 169 TYR A CA 1
ATOM 1356 C C . TYR A 1 169 ? 0.685 7.219 8.075 1.00 96.06 169 TYR A C 1
ATOM 1358 O O . TYR A 1 169 ? 0.357 6.942 9.228 1.00 96.06 169 TYR A O 1
ATOM 1366 N N . GLN A 1 170 ? -0.083 7.980 7.287 1.00 96.31 170 GLN A N 1
ATOM 1367 C CA . GLN A 1 170 ? -1.368 8.547 7.716 1.00 96.31 170 GLN A CA 1
ATOM 1368 C C . GLN A 1 170 ? -2.364 7.459 8.123 1.00 96.31 170 GLN A C 1
ATOM 1370 O O . GLN A 1 170 ? -3.003 7.570 9.169 1.00 96.31 170 GLN A O 1
ATOM 1375 N N . TRP A 1 171 ? -2.453 6.380 7.339 1.00 96.75 171 TRP A N 1
ATOM 1376 C CA . TRP A 1 171 ? -3.281 5.224 7.679 1.00 96.75 171 TRP A CA 1
ATOM 1377 C C . TRP A 1 171 ? -2.869 4.612 9.022 1.00 96.75 171 TRP A C 1
ATOM 1379 O O . TRP A 1 171 ? -3.717 4.420 9.893 1.00 96.75 171 TRP A O 1
ATOM 1389 N N . GLN A 1 172 ? -1.569 4.373 9.227 1.00 96.25 172 GLN A N 1
ATOM 1390 C CA . GLN A 1 172 ? -1.061 3.779 10.466 1.00 96.25 172 GLN A CA 1
ATOM 1391 C C . GLN A 1 172 ? -1.334 4.672 11.677 1.00 96.25 172 GLN A C 1
ATOM 1393 O O . GLN A 1 172 ? -1.690 4.178 12.747 1.00 96.25 172 GLN A O 1
ATOM 1398 N N . LYS A 1 173 ? -1.182 5.987 11.512 1.00 95.69 173 LYS A N 1
ATOM 1399 C CA . LYS A 1 173 ? -1.419 6.961 12.574 1.00 95.69 173 LYS A CA 1
ATOM 1400 C C . LYS A 1 173 ? -2.897 7.007 12.974 1.00 95.69 173 LYS A C 1
ATOM 1402 O O . LYS A 1 173 ? -3.188 6.965 14.165 1.00 95.69 173 LYS A O 1
ATOM 1407 N N . ALA A 1 174 ? -3.813 7.004 12.003 1.00 95.94 174 ALA A N 1
ATOM 1408 C CA . ALA A 1 174 ? -5.255 6.945 12.259 1.00 95.94 174 ALA A CA 1
ATOM 1409 C C . ALA A 1 174 ? -5.672 5.636 12.955 1.00 95.94 174 ALA A C 1
ATOM 1411 O O . ALA A 1 174 ? -6.435 5.647 13.924 1.00 95.94 174 ALA A O 1
ATOM 1412 N N . TYR A 1 175 ? -5.111 4.502 12.522 1.00 96.00 175 TYR A N 1
ATOM 1413 C CA . TYR A 1 175 ? -5.314 3.216 13.190 1.00 96.00 175 TYR A CA 1
ATOM 1414 C C . TYR A 1 175 ? -4.827 3.250 14.649 1.00 96.00 175 TYR A C 1
ATOM 1416 O O . TYR A 1 175 ? -5.582 2.913 15.563 1.00 96.00 175 TYR A O 1
ATOM 1424 N N . ASN A 1 176 ? -3.593 3.706 14.887 1.00 95.31 176 ASN A N 1
ATOM 1425 C CA . ASN A 1 176 ? -3.013 3.768 16.230 1.00 95.31 176 ASN A CA 1
ATOM 1426 C C . ASN A 1 176 ? -3.808 4.702 17.158 1.00 95.31 176 ASN A C 1
ATOM 1428 O O . ASN A 1 176 ? -4.056 4.337 18.306 1.00 95.31 176 ASN A O 1
ATOM 1432 N N . GLU A 1 177 ? -4.265 5.858 16.665 1.00 94.44 177 GLU A N 1
ATOM 1433 C CA . GLU A 1 177 ? -5.150 6.753 17.421 1.00 94.44 177 GLU A CA 1
ATOM 1434 C C . GLU A 1 177 ? -6.457 6.038 17.801 1.00 94.44 177 GLU A C 1
ATOM 1436 O O . GLU A 1 177 ? -6.945 6.179 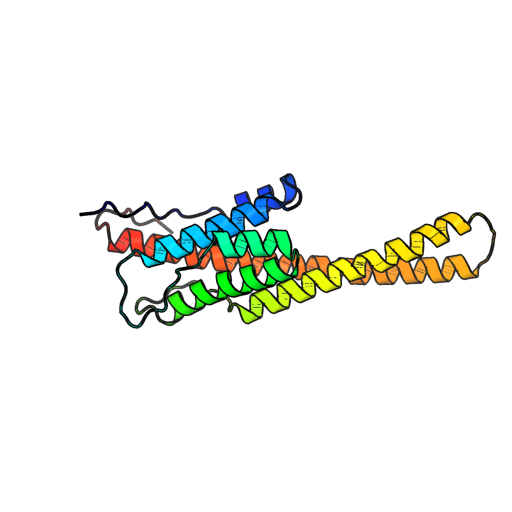18.923 1.00 94.44 177 GLU A O 1
ATOM 1441 N N . ARG A 1 178 ? -7.020 5.204 16.910 1.00 93.75 178 ARG A N 1
ATOM 1442 C CA . ARG A 1 178 ? -8.237 4.437 17.237 1.00 93.75 178 ARG A CA 1
ATOM 1443 C C . ARG A 1 178 ? -7.992 3.446 18.350 1.00 93.75 178 ARG A C 1
ATOM 1445 O O . ARG A 1 178 ? -8.801 3.365 19.272 1.00 93.75 178 ARG A O 1
ATOM 1452 N N . VAL A 1 179 ? -6.885 2.722 18.257 1.00 93.12 179 VAL A N 1
ATOM 1453 C CA . VAL A 1 179 ? -6.465 1.775 19.284 1.00 93.12 179 VAL A CA 1
ATOM 1454 C C . VAL A 1 179 ? -6.298 2.488 20.625 1.00 93.12 179 VAL A C 1
ATOM 1456 O O . VAL A 1 179 ? -6.856 2.026 21.614 1.00 93.12 179 VAL A O 1
ATOM 1459 N N . GLN A 1 180 ? -5.622 3.639 20.668 1.00 91.31 180 GLN A N 1
ATOM 1460 C CA . GLN A 1 180 ? -5.466 4.427 21.897 1.00 91.31 180 GLN A CA 1
ATOM 1461 C C . GLN A 1 180 ? -6.809 4.833 22.509 1.00 91.31 180 GLN A C 1
ATOM 1463 O O . GLN A 1 180 ? -7.022 4.649 23.706 1.00 91.31 180 GLN A O 1
ATOM 1468 N N . LEU A 1 181 ? -7.736 5.352 21.699 1.00 90.75 181 LEU A N 1
ATOM 1469 C CA . LEU A 1 181 ? -9.062 5.742 22.180 1.00 90.75 181 LEU A CA 1
ATOM 1470 C C . LEU A 1 181 ? -9.845 4.545 22.728 1.00 90.75 181 LEU A C 1
ATOM 1472 O O . LEU A 1 181 ? -10.451 4.655 23.788 1.00 90.75 181 LEU A O 1
ATOM 1476 N N . LEU A 1 182 ? -9.790 3.397 22.049 1.00 90.00 182 LEU A N 1
ATOM 1477 C CA . LEU A 1 182 ? -10.428 2.164 22.510 1.00 90.00 182 LEU A CA 1
ATOM 1478 C C . LEU A 1 182 ? -9.820 1.651 23.818 1.00 90.00 182 LEU A C 1
ATOM 1480 O O . LEU A 1 182 ? -10.554 1.190 24.691 1.00 90.00 182 LEU A O 1
ATOM 1484 N N . LEU A 1 183 ? -8.499 1.726 23.973 1.00 87.94 183 LEU A N 1
ATOM 1485 C CA . LEU A 1 183 ? -7.827 1.324 25.207 1.00 87.94 183 LEU A CA 1
ATOM 1486 C C . LEU A 1 183 ? -8.229 2.228 26.378 1.00 87.94 183 LEU A C 1
ATOM 1488 O O . LEU A 1 183 ? -8.557 1.708 27.441 1.00 87.94 183 LEU A O 1
ATOM 1492 N N . LYS A 1 184 ? -8.308 3.547 26.162 1.00 86.25 184 LYS A N 1
ATOM 1493 C CA . LYS A 1 184 ? -8.811 4.510 27.158 1.00 86.25 184 LYS A CA 1
ATOM 1494 C C . LYS A 1 184 ? -10.283 4.267 27.512 1.00 86.25 184 LYS A C 1
ATOM 1496 O O . LYS A 1 184 ? -10.652 4.316 28.676 1.00 86.25 184 LYS A O 1
ATOM 1501 N N . GLU A 1 185 ? -11.129 3.967 26.525 1.00 86.56 185 GLU A N 1
ATOM 1502 C CA . GLU A 1 185 ? -12.561 3.686 26.738 1.00 86.56 185 GLU A CA 1
ATOM 1503 C C . GLU A 1 185 ? -12.807 2.403 27.542 1.00 86.56 185 GLU A C 1
ATOM 1505 O O . GLU A 1 185 ? -13.768 2.328 28.302 1.00 86.56 185 GLU A O 1
ATOM 1510 N N . ASN A 1 186 ? -11.963 1.382 27.369 1.00 82.38 186 ASN A N 1
ATOM 1511 C CA . ASN A 1 186 ? -12.134 0.084 28.026 1.00 82.38 186 ASN A CA 1
ATOM 1512 C C . ASN A 1 186 ? -11.301 -0.068 29.311 1.00 82.38 186 ASN A C 1
ATOM 1514 O O . ASN A 1 186 ? -11.441 -1.085 29.989 1.00 82.38 186 ASN A O 1
ATOM 1518 N N . ASN A 1 187 ? -10.441 0.898 29.649 1.00 82.12 187 ASN A N 1
ATOM 1519 C CA . ASN A 1 187 ? -9.630 0.870 30.862 1.00 82.12 187 ASN A CA 1
ATOM 1520 C C . ASN A 1 187 ? -9.573 2.267 31.516 1.00 82.12 187 ASN A C 1
ATOM 1522 O O . ASN A 1 187 ? -8.784 3.105 31.081 1.00 82.12 187 ASN A O 1
ATOM 1526 N N . PRO A 1 188 ? -10.357 2.522 32.582 1.00 71.88 188 PRO A N 1
ATOM 1527 C CA . PRO A 1 188 ? -10.369 3.820 33.261 1.00 71.88 188 PRO A CA 1
ATOM 1528 C C . PRO A 1 188 ? -9.035 4.176 33.940 1.00 71.88 188 PRO A C 1
ATOM 1530 O O . PRO A 1 188 ? -8.825 5.335 34.274 1.00 71.88 188 PRO A O 1
ATOM 1533 N N . ASN A 1 189 ? -8.122 3.211 34.103 1.00 77.19 189 ASN A N 1
ATOM 1534 C CA . ASN A 1 189 ? -6.784 3.425 34.663 1.00 77.19 189 ASN A CA 1
ATOM 1535 C C . ASN A 1 189 ? -5.701 3.591 33.581 1.00 77.19 189 ASN A C 1
ATOM 1537 O O . ASN A 1 189 ? -4.513 3.482 33.883 1.00 77.19 189 ASN A O 1
ATOM 1541 N N . PHE A 1 190 ? -6.075 3.775 32.310 1.00 71.06 190 PHE A N 1
ATOM 1542 C CA . PHE A 1 190 ? -5.095 3.932 31.238 1.00 71.06 190 PHE A CA 1
ATOM 1543 C C . PHE A 1 190 ? -4.330 5.256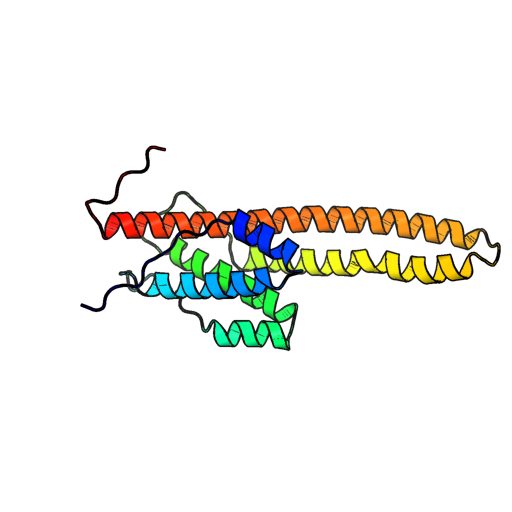 31.418 1.00 71.06 190 PHE A C 1
ATOM 1545 O O . PHE A 1 190 ? -4.975 6.305 31.464 1.00 71.06 190 PHE A O 1
ATOM 1552 N N . PRO A 1 191 ? -2.986 5.241 31.520 1.00 68.69 191 PRO A N 1
ATOM 1553 C CA . PRO A 1 191 ? -2.214 6.455 31.752 1.00 68.69 191 PRO A CA 1
ATOM 1554 C C . PRO A 1 191 ? -2.438 7.448 30.608 1.00 68.69 191 PRO A C 1
ATOM 1556 O O . PRO A 1 191 ? -2.371 7.091 29.427 1.00 68.69 191 PRO A O 1
ATOM 1559 N N . GLU A 1 192 ? -2.733 8.701 30.951 1.00 65.56 192 GLU A N 1
ATOM 1560 C CA . GLU A 1 192 ? -2.761 9.774 29.965 1.00 65.56 192 GLU A CA 1
ATOM 1561 C C . GLU A 1 192 ? -1.327 10.032 29.497 1.00 65.56 192 GLU A C 1
ATOM 1563 O O . GLU A 1 192 ? -0.475 10.454 30.276 1.00 65.56 192 GLU A O 1
ATOM 1568 N N . GLU A 1 193 ? -1.036 9.725 28.230 1.00 63.66 193 GLU A N 1
ATOM 1569 C CA . GLU A 1 193 ? 0.225 10.135 27.613 1.00 63.66 193 GLU A CA 1
ATOM 1570 C C . GLU A 1 193 ? 0.312 11.666 27.660 1.00 63.66 193 GLU A C 1
ATOM 1572 O O . GLU A 1 193 ? -0.516 12.360 27.065 1.00 63.66 193 GLU A O 1
ATOM 1577 N N . SER A 1 194 ? 1.306 12.177 28.390 1.00 48.94 194 SER A N 1
ATOM 1578 C CA . SER A 1 194 ? 1.709 13.579 28.365 1.00 48.94 194 SER A CA 1
ATOM 1579 C C . SER A 1 194 ? 2.226 13.900 26.964 1.00 48.94 194 SER A C 1
ATOM 1581 O O . SER A 1 194 ? 3.302 13.436 26.580 1.00 48.94 194 SER A O 1
ATOM 1583 N N . SER A 1 195 ? 1.402 14.617 26.205 1.00 47.88 195 SER A N 1
ATOM 1584 C CA . SER A 1 195 ? 1.676 15.133 24.860 1.00 47.88 195 SER A CA 1
ATOM 1585 C C . SER A 1 195 ? 2.904 16.028 24.796 1.00 47.88 195 SER A C 1
ATOM 1587 O O . SER A 1 195 ? 3.037 16.856 25.727 1.00 47.88 195 SER A O 1
#

Radius of gyration: 21.99 Å; chains: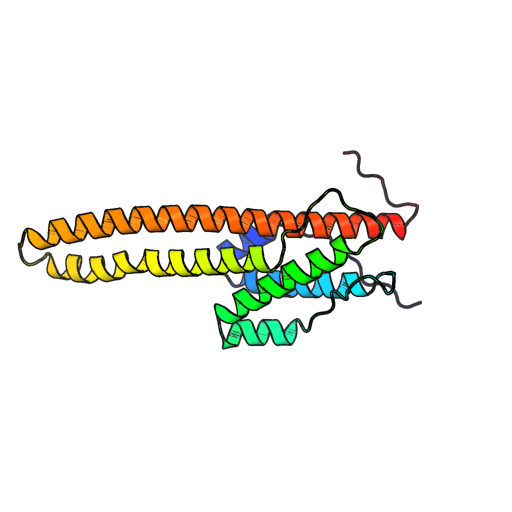 1; bounding box: 56×31×70 Å

pLDDT: mean 87.55, std 10.52, range [47.88, 97.75]